Protein AF-A0A2K9NU17-F1 (afdb_monomer_lite)

Organism: Bacteriovorax stolpii (NCBI:txid960)

Sequence (291 aa):
MKTTLLILTLVLGTSLTAEARVEREGGATKVSKGSGTNIGGGNIGSEYLATWCRGQTSLLRNFRDKARLKLDNTGDYNIANKILTDGIIQALQSGNNAKDTFLHKSLTRGLTISNHLGATLGGNTERKAMAANHILNSYYDFMIETVAKNLDLNGKIPFMDADSENMDQRAARFEENFVIYASTQLDWILNTLVKEVRLGDRVQTVPVGDARSVIKVALTLSAATASDLDESLWNYRFSCAISDLQILNETLKTYDQGNKEMFEDEKQALTYTASEIKRISKTLRLQESCQ

pLDDT: mean 83.58, std 21.51, range [28.2, 98.44]

Structure (mmCIF, N/CA/C/O backbone):
data_AF-A0A2K9NU17-F1
#
_entry.id   AF-A0A2K9NU17-F1
#
loop_
_atom_site.group_PDB
_atom_site.id
_atom_site.type_symbol
_atom_site.label_atom_id
_atom_site.label_alt_id
_atom_site.label_comp_id
_atom_site.label_asym_id
_atom_site.label_entity_id
_atom_site.label_seq_id
_atom_site.pdbx_PDB_ins_code
_atom_site.Cartn_x
_atom_site.Cartn_y
_atom_site.Cartn_z
_atom_site.occupancy
_atom_site.B_iso_or_equiv
_atom_site.auth_seq_id
_atom_site.auth_comp_id
_atom_site.auth_asym_id
_atom_site.auth_atom_id
_atom_site.pdbx_PDB_model_num
ATOM 1 N N . MET A 1 1 ? -36.771 42.350 3.023 1.00 38.53 1 MET A N 1
ATOM 2 C CA . MET A 1 1 ? -36.300 42.897 1.733 1.00 38.53 1 MET A CA 1
ATOM 3 C C . MET A 1 1 ? -35.738 41.748 0.918 1.00 38.53 1 MET A C 1
ATOM 5 O O . MET A 1 1 ? -34.820 41.086 1.378 1.00 38.53 1 MET A O 1
ATOM 9 N N . LYS A 1 2 ? -36.391 41.443 -0.206 1.00 33.69 2 LYS A N 1
ATOM 10 C CA . LYS A 1 2 ? -35.988 40.428 -1.183 1.00 33.69 2 LYS A CA 1
ATOM 11 C C . LYS A 1 2 ? -35.031 41.091 -2.170 1.00 33.69 2 LYS A C 1
ATOM 13 O O . LYS A 1 2 ? -35.420 42.095 -2.759 1.00 33.69 2 LYS A O 1
ATOM 18 N N . THR A 1 3 ? -33.860 40.505 -2.391 1.00 43.94 3 THR A N 1
ATOM 19 C CA . THR A 1 3 ? -33.026 40.852 -3.545 1.00 43.94 3 THR A CA 1
ATOM 20 C C . THR A 1 3 ? -32.623 39.566 -4.244 1.00 43.94 3 THR A C 1
ATOM 22 O O . THR A 1 3 ? -31.730 38.840 -3.821 1.00 43.94 3 THR A O 1
ATOM 25 N N . THR A 1 4 ? -33.383 39.276 -5.289 1.00 37.09 4 THR A N 1
ATOM 26 C CA . THR A 1 4 ? -33.082 38.338 -6.361 1.00 37.09 4 THR A CA 1
ATOM 27 C C . THR A 1 4 ? -31.844 38.836 -7.107 1.00 37.09 4 THR A C 1
ATOM 29 O O . THR A 1 4 ? -31.825 39.997 -7.511 1.00 37.09 4 THR A O 1
ATOM 32 N N . LEU A 1 5 ? -30.849 37.980 -7.345 1.00 37.44 5 LEU A N 1
ATOM 33 C CA . LEU A 1 5 ? -29.877 38.212 -8.413 1.00 37.44 5 LEU A CA 1
ATOM 34 C C . LEU A 1 5 ? -29.812 36.970 -9.306 1.00 37.44 5 LEU A C 1
ATOM 36 O O . LEU A 1 5 ? -29.297 35.922 -8.929 1.00 37.44 5 LEU A O 1
ATOM 40 N N . LEU A 1 6 ? -30.415 37.129 -10.479 1.00 31.84 6 LEU A N 1
ATOM 41 C CA . LEU A 1 6 ? -30.282 36.304 -11.669 1.00 31.84 6 LEU A CA 1
ATOM 42 C C . LEU A 1 6 ? -29.029 36.779 -12.412 1.00 31.84 6 LEU A C 1
ATOM 44 O O . LEU A 1 6 ? -28.962 37.962 -12.737 1.00 31.84 6 LEU A O 1
ATOM 48 N N . ILE A 1 7 ? -28.103 35.880 -12.750 1.00 37.88 7 ILE A N 1
ATOM 49 C CA . ILE A 1 7 ? -27.256 36.046 -13.939 1.00 37.88 7 ILE A CA 1
ATOM 50 C C . ILE A 1 7 ? -27.222 34.718 -14.693 1.00 37.88 7 ILE A C 1
ATOM 52 O O . ILE A 1 7 ? -26.966 33.654 -14.135 1.00 37.88 7 ILE A O 1
ATOM 56 N N . LEU A 1 8 ? -27.555 34.842 -15.973 1.00 31.23 8 LEU A N 1
ATOM 57 C CA . LEU A 1 8 ? -27.750 33.823 -16.985 1.00 31.23 8 LEU A CA 1
ATOM 58 C C . LEU A 1 8 ? -26.521 33.802 -17.917 1.00 31.23 8 LEU A C 1
ATOM 60 O O . LEU A 1 8 ? -26.036 34.863 -18.299 1.00 31.23 8 LEU A O 1
ATOM 64 N N . THR A 1 9 ? -26.147 32.596 -18.366 1.00 32.66 9 THR A N 1
ATOM 65 C CA . THR A 1 9 ? -25.490 32.237 -19.651 1.00 32.66 9 THR A CA 1
ATOM 66 C C . THR A 1 9 ? -24.092 32.767 -20.005 1.00 32.66 9 THR A C 1
ATOM 68 O O . THR A 1 9 ? -23.914 33.953 -20.246 1.00 32.66 9 THR A O 1
ATOM 71 N N . LEU A 1 10 ? -23.176 31.839 -20.330 1.00 30.02 10 LEU A N 1
ATOM 72 C CA . LEU A 1 10 ? -22.803 31.613 -21.737 1.00 30.02 10 LEU A CA 1
ATOM 73 C C . LEU A 1 10 ? -22.217 30.205 -21.965 1.00 30.02 10 LEU A C 1
ATOM 75 O O . LEU A 1 10 ? -21.355 29.738 -21.228 1.00 30.02 10 LEU A O 1
ATOM 79 N N . VAL A 1 11 ? -22.720 29.562 -23.017 1.00 34.03 11 VAL A N 1
ATOM 80 C CA . VAL A 1 11 ? -22.273 28.301 -23.616 1.00 34.03 11 VAL A CA 1
ATOM 81 C C . VAL A 1 11 ? -21.186 28.613 -24.640 1.00 34.03 11 VAL A C 1
ATOM 83 O O . VAL A 1 11 ? -21.417 29.462 -25.494 1.00 34.03 11 VAL A O 1
ATOM 86 N N . LEU A 1 12 ? -20.073 27.879 -24.626 1.00 33.91 12 LEU A N 1
ATOM 87 C CA . LEU A 1 12 ? -19.232 27.650 -25.805 1.00 33.91 12 LEU A CA 1
ATOM 88 C C . LEU A 1 12 ? -18.670 26.230 -25.718 1.00 33.91 12 LEU A C 1
ATOM 90 O O . LEU A 1 12 ? -17.903 25.903 -24.817 1.00 33.91 12 LEU A O 1
ATOM 94 N N . GLY A 1 13 ? -19.116 25.385 -26.644 1.00 28.98 13 GLY A N 1
ATOM 95 C CA . GLY A 1 13 ? -18.552 24.069 -26.878 1.00 28.98 13 GLY A CA 1
ATOM 96 C C . GLY A 1 13 ? -17.456 24.119 -27.934 1.00 28.98 13 GLY A C 1
ATOM 97 O O . GLY A 1 13 ? -17.495 24.951 -28.836 1.00 28.98 13 GLY A O 1
ATOM 98 N N . THR A 1 14 ? -16.541 23.162 -27.852 1.00 33.22 14 THR A N 1
ATOM 99 C CA . THR A 1 14 ? -15.811 22.624 -29.000 1.00 33.22 14 THR A CA 1
ATOM 100 C C . THR A 1 14 ? -15.579 21.136 -28.756 1.00 33.22 14 THR A C 1
ATOM 102 O O . THR A 1 14 ? -14.792 20.716 -27.913 1.00 33.22 14 THR A O 1
ATOM 105 N N . SER A 1 15 ? -16.327 20.328 -29.501 1.00 31.58 15 SER A N 1
ATOM 106 C CA . SER A 1 15 ? -16.069 18.911 -29.720 1.00 31.58 15 SER A CA 1
ATOM 107 C C . SER A 1 15 ? -14.799 18.758 -30.557 1.00 31.58 15 SER A C 1
ATOM 109 O O . SER A 1 15 ? -14.753 19.243 -31.688 1.00 31.58 15 SER A O 1
ATOM 111 N N . LEU A 1 16 ? -13.792 18.064 -30.036 1.00 30.36 16 LEU A N 1
ATOM 112 C CA . LEU A 1 16 ? -12.680 17.546 -30.829 1.00 30.36 16 LEU A CA 1
ATOM 113 C C . LEU A 1 16 ? -12.897 16.046 -31.017 1.00 30.36 16 LEU A C 1
ATOM 115 O O . LEU A 1 16 ? -12.576 15.231 -30.157 1.00 30.36 16 LEU A O 1
ATOM 119 N N . THR A 1 17 ? -13.496 15.698 -32.151 1.00 34.31 17 THR A N 1
ATOM 120 C CA . THR A 1 17 ? -13.479 14.349 -32.712 1.00 34.31 17 THR A CA 1
ATOM 121 C C . THR A 1 17 ? -12.080 14.087 -33.263 1.00 34.31 17 THR A C 1
ATOM 123 O O . THR A 1 17 ? -11.698 14.662 -34.280 1.00 34.31 17 THR A O 1
ATOM 126 N N . ALA A 1 18 ? -11.302 13.243 -32.587 1.00 30.80 18 ALA A N 1
ATOM 127 C CA . ALA A 1 18 ? -10.077 12.692 -33.149 1.00 30.80 18 ALA A CA 1
ATOM 128 C C . ALA A 1 18 ? -10.437 11.449 -33.975 1.00 30.80 18 ALA A C 1
ATOM 130 O O . ALA A 1 18 ? -10.740 10.387 -33.432 1.00 30.80 18 ALA A O 1
ATOM 131 N N . GLU A 1 19 ? -10.443 11.599 -35.298 1.00 32.69 19 GLU A N 1
ATOM 132 C CA . GLU A 1 19 ? -10.500 10.485 -36.241 1.00 32.69 19 GLU A CA 1
ATOM 133 C C . GLU A 1 19 ? -9.174 9.712 -36.177 1.00 32.69 19 GLU A C 1
ATOM 135 O O . GLU A 1 19 ? -8.134 10.179 -36.641 1.00 32.69 19 GLU A O 1
ATOM 140 N N . ALA A 1 20 ? -9.198 8.518 -35.585 1.00 31.44 20 ALA A N 1
ATOM 141 C CA . ALA A 1 20 ? -8.082 7.583 -35.646 1.00 31.44 20 ALA A CA 1
ATOM 142 C C . ALA A 1 20 ? -8.139 6.815 -36.976 1.00 31.44 20 ALA A C 1
ATOM 144 O O . ALA A 1 20 ? -8.894 5.855 -37.139 1.00 31.44 20 ALA A O 1
ATOM 145 N N . ARG A 1 21 ? -7.327 7.251 -37.941 1.00 28.20 21 ARG A N 1
ATOM 146 C CA . ARG A 1 21 ? -7.041 6.518 -39.177 1.00 28.20 21 ARG A CA 1
ATO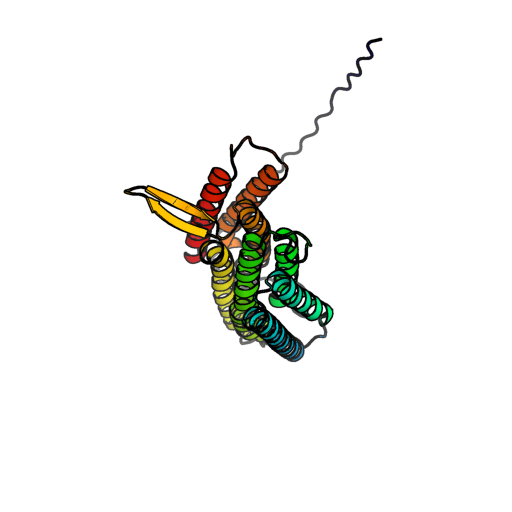M 147 C C . ARG A 1 21 ? -6.069 5.379 -38.854 1.00 28.20 21 ARG A C 1
ATOM 149 O O . ARG A 1 21 ? -4.913 5.624 -38.526 1.00 28.20 21 ARG A O 1
ATOM 156 N N . VAL A 1 22 ? -6.547 4.137 -38.926 1.00 31.28 22 VAL A N 1
ATOM 157 C CA . VAL A 1 22 ? -5.720 2.927 -38.797 1.00 31.28 22 VAL A CA 1
ATOM 158 C C . VAL A 1 22 ? -5.168 2.571 -40.175 1.00 31.28 22 VAL A C 1
ATOM 160 O O . VAL A 1 22 ? -5.868 1.978 -40.993 1.00 31.28 22 VAL A O 1
ATOM 163 N N . GLU A 1 23 ? -3.908 2.914 -40.428 1.00 29.33 23 GLU A N 1
ATOM 164 C CA . GLU A 1 23 ? -3.111 2.267 -41.472 1.00 29.33 23 GLU A CA 1
ATOM 165 C C . GLU A 1 23 ? -2.333 1.110 -40.833 1.00 29.33 23 GLU A C 1
ATOM 167 O O . GLU A 1 23 ? -1.488 1.289 -39.958 1.00 29.33 23 GLU A O 1
ATOM 172 N N . ARG A 1 24 ? -2.702 -0.112 -41.233 1.00 36.53 24 ARG A N 1
ATOM 173 C CA . ARG A 1 24 ? -1.958 -1.340 -40.952 1.00 36.53 24 ARG A CA 1
ATOM 174 C C . ARG A 1 24 ? -0.795 -1.423 -41.933 1.00 36.53 24 ARG A C 1
ATOM 176 O O . ARG A 1 24 ? -1.020 -1.744 -43.095 1.00 36.53 24 ARG A O 1
ATOM 183 N N . GLU A 1 25 ? 0.424 -1.274 -41.436 1.00 31.45 25 GLU A N 1
ATOM 184 C CA . GLU A 1 25 ? 1.604 -1.842 -42.084 1.00 31.45 25 GLU A CA 1
ATOM 185 C C . GLU A 1 25 ? 2.392 -2.671 -41.071 1.00 31.45 25 GLU A C 1
ATOM 187 O O . GLU A 1 25 ? 2.732 -2.224 -39.976 1.00 31.45 25 GLU A O 1
ATOM 192 N N . GLY A 1 26 ? 2.611 -3.937 -41.431 1.00 41.12 26 GLY A N 1
ATOM 193 C CA . GLY A 1 26 ? 3.433 -4.866 -40.677 1.00 41.12 26 GLY A CA 1
ATOM 194 C C . GLY A 1 26 ? 4.891 -4.431 -40.729 1.00 41.12 26 GLY A C 1
ATOM 195 O O . GLY A 1 26 ? 5.492 -4.350 -41.795 1.00 41.12 26 GLY A O 1
ATOM 196 N N . GLY A 1 27 ? 5.466 -4.191 -39.562 1.00 28.55 27 GLY A N 1
ATOM 197 C CA . GLY A 1 27 ? 6.878 -3.901 -39.396 1.00 28.55 27 GLY A CA 1
ATOM 198 C C . GLY A 1 27 ? 7.206 -4.004 -37.920 1.00 28.55 27 GLY A C 1
ATOM 199 O O . GLY A 1 27 ? 6.465 -3.481 -37.092 1.00 28.55 27 GLY A O 1
ATOM 200 N N . ALA A 1 28 ? 8.275 -4.729 -37.590 1.00 35.47 28 ALA A N 1
ATOM 201 C CA . ALA A 1 28 ? 8.785 -4.843 -36.232 1.00 35.47 28 ALA A CA 1
ATOM 202 C C . ALA A 1 28 ? 8.802 -3.461 -35.568 1.00 35.47 28 ALA A C 1
ATOM 204 O O . ALA A 1 28 ? 9.446 -2.535 -36.070 1.00 35.47 28 ALA A O 1
ATOM 205 N N . THR A 1 29 ? 8.061 -3.325 -34.470 1.00 32.75 29 THR A N 1
ATOM 206 C CA . THR A 1 29 ? 7.943 -2.097 -33.694 1.00 32.75 29 THR A CA 1
ATOM 207 C C . THR A 1 29 ? 9.310 -1.782 -33.096 1.00 32.75 29 THR A C 1
ATOM 209 O O . THR A 1 29 ? 9.640 -2.182 -31.984 1.00 32.75 29 THR A O 1
ATOM 212 N N . LYS A 1 30 ? 10.146 -1.064 -33.849 1.00 31.89 30 LYS A N 1
ATOM 213 C CA . LYS A 1 30 ? 11.217 -0.273 -33.254 1.00 31.89 30 LYS A CA 1
ATOM 214 C C . LYS A 1 30 ? 10.523 0.700 -32.319 1.00 31.89 30 LYS A C 1
ATOM 216 O O . LYS A 1 30 ? 9.711 1.500 -32.779 1.00 31.89 30 LYS A O 1
ATOM 221 N N . VAL A 1 31 ? 10.831 0.602 -31.029 1.00 40.62 31 VAL A N 1
ATOM 222 C CA . VAL A 1 31 ? 10.430 1.570 -30.008 1.00 40.62 31 VAL A CA 1
ATOM 223 C C . VAL A 1 31 ? 10.941 2.937 -30.466 1.00 40.62 31 VAL A C 1
ATOM 225 O O . VAL A 1 31 ? 12.102 3.299 -30.275 1.00 40.62 31 VAL A O 1
ATOM 228 N N . SER A 1 32 ? 10.101 3.675 -31.190 1.00 32.66 32 SER A N 1
ATOM 229 C CA . SER A 1 32 ? 10.396 5.041 -31.584 1.00 32.66 32 SER A CA 1
ATOM 230 C C . SER A 1 32 ? 10.375 5.874 -30.315 1.00 32.66 32 SER A C 1
ATOM 232 O O . SER A 1 32 ? 9.423 5.776 -29.542 1.00 32.66 32 SER A O 1
ATOM 234 N N . LYS A 1 33 ? 11.411 6.692 -30.119 1.00 40.44 33 LYS A N 1
ATOM 235 C CA . LYS A 1 33 ? 11.517 7.708 -29.065 1.00 40.44 33 LYS A CA 1
ATOM 236 C C . LYS A 1 33 ? 10.380 8.737 -29.185 1.00 40.44 33 LYS A C 1
ATOM 238 O O . LYS A 1 33 ? 10.596 9.864 -29.617 1.00 40.44 33 LYS A O 1
ATOM 243 N N . GLY A 1 34 ? 9.162 8.353 -28.827 1.00 30.02 34 GLY A N 1
ATOM 244 C CA . GLY A 1 34 ? 8.054 9.258 -28.575 1.00 30.02 34 GLY A CA 1
ATOM 245 C C . GLY A 1 34 ? 8.136 9.683 -27.121 1.00 30.02 34 GLY A C 1
ATOM 246 O O . GLY A 1 34 ? 7.754 8.905 -26.262 1.00 30.02 34 GLY A O 1
ATOM 247 N N . SER A 1 35 ? 8.709 10.864 -26.861 1.00 37.34 35 SER A N 1
ATOM 248 C CA . SER A 1 35 ? 8.632 11.610 -25.589 1.00 37.34 35 SER A CA 1
ATOM 249 C C . SER A 1 35 ? 8.661 10.748 -24.308 1.00 37.34 35 SER A C 1
ATOM 251 O O . SER A 1 35 ? 7.893 10.950 -23.374 1.00 37.34 35 SER A O 1
ATOM 253 N N . GLY A 1 36 ? 9.544 9.749 -24.274 1.00 33.31 36 GLY A N 1
ATOM 254 C CA . GLY A 1 36 ? 9.726 8.874 -23.126 1.00 33.31 36 GLY A CA 1
ATOM 255 C C . GLY A 1 36 ? 10.599 9.582 -22.106 1.00 33.31 36 GLY A C 1
ATOM 256 O O . GLY A 1 36 ? 11.719 9.960 -22.434 1.00 33.31 36 GLY A O 1
ATOM 257 N N . THR A 1 37 ? 10.043 9.800 -20.915 1.00 39.25 37 THR A N 1
ATOM 258 C CA . THR A 1 37 ? 10.718 9.879 -19.612 1.00 39.25 37 THR A CA 1
ATOM 259 C C . THR A 1 37 ? 12.215 10.234 -19.631 1.00 39.25 37 THR A C 1
ATOM 261 O O . THR A 1 37 ? 13.036 9.463 -20.126 1.00 39.25 37 THR A O 1
ATOM 264 N N . ASN A 1 38 ? 12.588 11.338 -18.974 1.00 34.88 38 ASN A N 1
ATOM 265 C CA . ASN A 1 38 ? 13.962 11.685 -18.565 1.00 34.88 38 ASN A CA 1
ATOM 266 C C . ASN A 1 38 ? 14.595 10.613 -17.631 1.00 34.88 38 ASN A C 1
ATOM 268 O O . ASN A 1 38 ? 14.948 10.903 -16.495 1.00 34.88 38 ASN A O 1
ATOM 272 N N . ILE A 1 39 ? 14.721 9.359 -18.073 1.00 48.12 39 ILE A N 1
ATOM 273 C CA . ILE A 1 39 ? 15.256 8.220 -17.302 1.00 48.12 39 ILE A CA 1
ATOM 274 C C . ILE A 1 39 ? 16.701 7.883 -17.716 1.00 48.12 39 ILE A C 1
ATOM 276 O O . ILE A 1 39 ? 17.368 7.089 -17.066 1.00 48.12 39 ILE A O 1
ATOM 280 N N . GLY A 1 40 ? 17.251 8.559 -18.728 1.00 38.84 40 GLY A N 1
ATOM 281 C CA . GLY A 1 40 ? 18.666 8.467 -19.098 1.00 38.84 40 GLY A CA 1
ATOM 282 C C . GLY A 1 40 ? 19.368 9.813 -18.968 1.00 38.84 40 GLY A C 1
ATOM 283 O O . GLY A 1 40 ? 19.605 10.468 -19.977 1.00 38.84 40 GLY A O 1
ATOM 284 N N . GLY A 1 41 ? 19.668 10.262 -17.746 1.00 35.50 41 GLY A N 1
ATOM 285 C CA . GLY A 1 41 ? 20.421 11.511 -17.564 1.00 35.50 41 GLY A CA 1
ATOM 286 C C . GLY A 1 41 ? 20.209 12.220 -16.231 1.00 35.50 41 GLY A C 1
ATOM 287 O O . GLY A 1 41 ? 19.959 13.420 -16.211 1.00 35.50 41 GLY A O 1
ATOM 288 N N . GLY A 1 42 ? 20.301 11.495 -15.117 1.00 41.72 42 GLY A N 1
ATOM 289 C CA . GLY A 1 42 ? 20.386 12.068 -13.774 1.00 41.72 42 GLY A CA 1
ATOM 290 C C . GLY A 1 42 ? 21.628 11.518 -13.087 1.00 41.72 42 GLY A C 1
ATOM 291 O O . GLY A 1 42 ? 21.852 10.315 -13.093 1.00 41.72 42 GLY A O 1
ATOM 292 N N . ASN A 1 43 ? 22.460 12.398 -12.540 1.00 45.56 43 ASN A N 1
ATOM 293 C CA . ASN A 1 43 ? 23.832 12.151 -12.083 1.00 45.56 43 ASN A CA 1
ATOM 294 C C . ASN A 1 43 ? 23.907 11.364 -10.749 1.00 45.56 43 ASN A C 1
ATOM 296 O O . ASN A 1 43 ? 24.564 11.787 -9.799 1.00 45.56 43 ASN A O 1
ATOM 300 N N . ILE A 1 44 ? 23.159 10.264 -10.636 1.00 60.72 44 ILE A N 1
ATOM 301 C CA . ILE A 1 44 ? 23.070 9.407 -9.451 1.00 60.72 44 ILE A CA 1
ATOM 302 C C . ILE A 1 44 ? 23.135 7.957 -9.941 1.00 60.72 44 ILE A C 1
ATOM 304 O O . ILE A 1 44 ? 22.173 7.445 -10.507 1.00 60.72 44 ILE A O 1
ATOM 308 N N . GLY A 1 45 ? 24.286 7.307 -9.762 1.00 76.38 45 GLY A N 1
ATOM 309 C CA . GLY A 1 45 ? 24.499 5.942 -10.249 1.00 76.38 45 GLY A CA 1
ATOM 310 C C . GLY A 1 45 ? 23.536 4.925 -9.625 1.00 76.38 45 GLY A C 1
ATOM 311 O O . GLY A 1 45 ? 23.136 5.056 -8.464 1.00 76.38 45 GLY A O 1
ATOM 312 N N . SER A 1 46 ? 23.210 3.880 -10.388 1.00 86.19 46 SER A N 1
ATOM 313 C CA . SER A 1 46 ? 22.467 2.681 -9.962 1.00 86.19 46 SER A CA 1
ATOM 314 C C . SER A 1 46 ? 22.961 2.135 -8.608 1.00 86.19 46 SER A C 1
ATOM 316 O O . SER A 1 46 ? 22.165 1.799 -7.728 1.00 86.19 46 SER A O 1
ATOM 318 N N . GLU A 1 47 ? 24.278 2.145 -8.389 1.00 86.94 47 GLU A N 1
ATOM 319 C CA . GLU A 1 47 ? 24.934 1.737 -7.143 1.00 86.94 47 GLU A CA 1
ATOM 320 C C . GLU A 1 47 ? 24.552 2.604 -5.929 1.00 86.94 47 GLU A C 1
ATOM 322 O O . GLU A 1 47 ? 24.313 2.078 -4.834 1.00 86.94 47 GLU A O 1
ATOM 327 N N . TYR A 1 48 ? 24.433 3.925 -6.109 1.00 89.75 48 TYR A N 1
ATOM 328 C CA . TYR A 1 48 ? 23.977 4.824 -5.046 1.00 89.75 48 TYR A CA 1
ATOM 329 C C . TYR A 1 48 ? 22.536 4.497 -4.654 1.00 89.75 48 TYR A C 1
ATOM 331 O O . TYR A 1 48 ? 22.240 4.359 -3.466 1.00 89.75 48 TYR A O 1
ATOM 339 N N . LEU A 1 49 ? 21.647 4.313 -5.638 1.00 90.88 49 LEU A N 1
ATOM 340 C CA . LEU A 1 49 ? 20.247 3.960 -5.382 1.00 90.88 49 LEU A CA 1
ATOM 341 C C . LEU A 1 49 ? 20.130 2.603 -4.682 1.00 90.88 49 LEU A C 1
ATOM 343 O O . LEU A 1 49 ? 19.343 2.464 -3.743 1.00 90.88 49 LEU A O 1
ATOM 347 N N . ALA A 1 50 ? 20.948 1.623 -5.073 1.00 92.62 50 ALA A N 1
ATOM 348 C CA . ALA A 1 50 ? 20.987 0.319 -4.417 1.00 92.62 50 ALA A CA 1
ATOM 349 C C . ALA A 1 50 ? 21.446 0.431 -2.959 1.00 92.62 50 ALA A C 1
ATOM 351 O O . ALA A 1 50 ? 20.841 -0.161 -2.061 1.00 92.62 50 ALA A O 1
ATOM 352 N N . THR A 1 51 ? 22.496 1.211 -2.707 1.00 92.94 51 THR A N 1
ATOM 353 C CA . THR A 1 51 ? 23.011 1.469 -1.356 1.00 92.94 51 THR A CA 1
ATOM 354 C C . THR A 1 51 ? 21.970 2.181 -0.499 1.00 92.94 51 THR A C 1
ATOM 356 O O . THR A 1 51 ? 21.705 1.753 0.626 1.00 92.94 51 THR A O 1
ATOM 359 N N . TRP A 1 52 ? 21.312 3.201 -1.050 1.00 93.44 52 TRP A N 1
ATOM 360 C CA . TRP A 1 52 ? 20.235 3.915 -0.375 1.00 93.44 52 TRP A CA 1
ATOM 361 C C . TRP A 1 52 ? 19.064 2.984 -0.032 1.00 93.44 52 TRP A C 1
ATOM 363 O O . TRP A 1 52 ? 18.659 2.934 1.129 1.00 93.44 52 TRP A O 1
ATO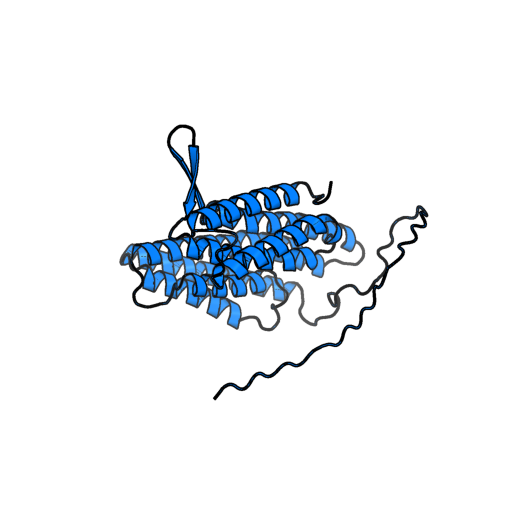M 373 N N . CYS A 1 53 ? 18.580 2.177 -0.986 1.00 94.50 53 CYS A N 1
ATOM 374 C CA . CYS A 1 53 ? 17.480 1.231 -0.760 1.00 94.50 53 CYS A CA 1
ATOM 375 C C . CYS A 1 53 ? 17.809 0.223 0.350 1.00 94.50 53 CYS A C 1
ATOM 377 O O . CYS A 1 53 ? 16.980 -0.040 1.227 1.00 94.50 53 CYS A O 1
ATOM 379 N N . ARG A 1 54 ? 19.033 -0.325 0.358 1.00 95.88 54 ARG A N 1
ATOM 380 C CA . ARG A 1 54 ? 19.495 -1.238 1.419 1.00 95.88 54 ARG A CA 1
ATOM 381 C C . ARG A 1 54 ? 19.569 -0.537 2.776 1.00 95.88 54 ARG A C 1
ATOM 383 O O . ARG A 1 54 ? 19.117 -1.107 3.770 1.00 95.88 54 ARG A O 1
ATOM 390 N N . GLY A 1 55 ? 20.075 0.696 2.809 1.00 95.38 55 GLY A N 1
ATOM 391 C CA . GLY A 1 55 ? 20.120 1.531 4.010 1.00 95.38 55 GLY A CA 1
ATOM 392 C C . GLY A 1 55 ? 18.731 1.766 4.603 1.00 95.38 55 GLY A C 1
ATOM 393 O O . GLY A 1 55 ? 18.513 1.471 5.779 1.00 95.38 55 GLY A O 1
ATOM 394 N N . GLN A 1 56 ? 17.765 2.181 3.777 1.00 96.06 56 GLN A N 1
ATOM 395 C CA . GLN A 1 56 ? 16.379 2.387 4.216 1.00 96.06 56 GLN A CA 1
ATOM 396 C C . GLN A 1 56 ? 15.732 1.098 4.697 1.00 96.06 56 GLN A C 1
ATOM 398 O O . GLN A 1 56 ? 15.076 1.080 5.733 1.00 96.06 56 GLN A O 1
ATOM 403 N N . THR A 1 57 ? 15.967 -0.007 3.994 1.00 96.56 57 THR A N 1
ATOM 404 C CA . THR A 1 57 ? 15.463 -1.320 4.407 1.00 96.56 57 THR A CA 1
ATOM 405 C C . THR A 1 57 ? 15.997 -1.708 5.789 1.00 96.56 57 THR A C 1
ATOM 407 O O . THR A 1 57 ? 15.241 -2.180 6.639 1.00 96.56 57 THR A O 1
ATOM 410 N N . SER A 1 58 ? 17.289 -1.484 6.047 1.00 97.38 58 SER A N 1
ATOM 411 C CA . SER A 1 58 ? 17.899 -1.737 7.357 1.00 97.38 58 SER A CA 1
ATOM 412 C C . SER A 1 58 ? 17.325 -0.826 8.446 1.00 97.38 58 SER A C 1
ATOM 414 O O . SER A 1 58 ? 17.065 -1.286 9.560 1.00 97.38 58 SER A O 1
ATOM 416 N N . LEU A 1 59 ? 17.099 0.451 8.130 1.00 97.19 59 LEU A N 1
ATOM 417 C CA . LEU A 1 59 ? 16.496 1.417 9.045 1.00 97.19 59 LEU A CA 1
ATOM 418 C C . LEU A 1 59 ? 15.066 1.009 9.415 1.00 97.19 59 LEU A C 1
ATOM 420 O O . LEU A 1 59 ? 14.734 0.923 10.597 1.00 97.19 59 LEU A O 1
ATOM 424 N N . LEU A 1 60 ? 14.243 0.677 8.418 1.00 97.81 60 LEU A N 1
ATOM 425 C CA . LEU A 1 60 ? 12.875 0.209 8.622 1.00 97.81 60 LEU A CA 1
ATOM 426 C C . LEU A 1 60 ? 12.844 -1.064 9.481 1.00 97.81 60 LEU A C 1
ATOM 428 O O . LEU A 1 60 ? 12.073 -1.133 10.436 1.00 97.81 60 LEU A O 1
ATOM 432 N N . ARG A 1 61 ? 13.719 -2.046 9.226 1.00 98.31 61 ARG A N 1
ATOM 433 C CA . ARG A 1 61 ? 13.818 -3.250 10.076 1.00 98.31 61 ARG A CA 1
ATOM 434 C C . ARG A 1 61 ? 14.124 -2.897 11.533 1.00 98.31 61 ARG A C 1
ATOM 436 O O . ARG A 1 61 ? 13.416 -3.359 12.419 1.00 98.31 61 ARG A O 1
ATOM 443 N N . ASN A 1 62 ? 15.089 -2.009 11.776 1.00 98.25 62 ASN A N 1
ATOM 444 C CA . ASN A 1 62 ? 15.438 -1.556 13.125 1.00 98.25 62 ASN A CA 1
ATOM 445 C C . ASN A 1 62 ? 14.241 -0.913 13.850 1.00 98.25 62 ASN A C 1
ATOM 447 O O . ASN A 1 62 ? 13.945 -1.264 14.991 1.00 98.25 62 ASN A O 1
ATOM 451 N N . PHE A 1 63 ? 13.511 -0.011 13.188 1.00 98.44 63 PHE A N 1
ATOM 452 C CA . PHE A 1 63 ? 12.324 0.614 13.783 1.00 98.44 63 PHE A CA 1
ATOM 453 C C . PHE A 1 63 ? 11.191 -0.379 14.039 1.00 98.44 63 PHE A C 1
ATOM 455 O O . PHE A 1 63 ? 10.552 -0.314 15.089 1.00 98.44 63 PHE A O 1
ATOM 462 N N . ARG A 1 64 ? 10.981 -1.336 13.131 1.00 98.06 64 ARG A N 1
ATOM 463 C CA . ARG A 1 64 ? 10.019 -2.426 13.324 1.00 98.06 64 ARG A CA 1
ATOM 464 C C . ARG A 1 64 ? 10.373 -3.271 14.548 1.00 98.06 64 ARG A C 1
ATOM 466 O O . ARG A 1 64 ? 9.507 -3.544 15.375 1.00 98.06 64 ARG A O 1
ATOM 473 N N . ASP A 1 65 ? 11.642 -3.633 14.702 1.00 98.12 65 ASP A N 1
ATOM 474 C CA . ASP A 1 65 ? 12.112 -4.449 15.824 1.00 98.12 65 ASP A CA 1
ATOM 475 C C . ASP A 1 65 ? 12.021 -3.681 17.155 1.00 98.12 65 ASP A C 1
ATOM 477 O O . ASP A 1 65 ? 11.575 -4.234 18.160 1.00 98.12 65 ASP A O 1
ATOM 481 N N . LYS A 1 66 ? 12.326 -2.376 17.160 1.00 98.25 66 LYS A N 1
ATOM 482 C CA . LYS A 1 66 ? 12.098 -1.493 18.320 1.00 98.25 66 LYS A CA 1
ATOM 483 C C . LYS A 1 66 ? 10.623 -1.400 18.705 1.00 98.25 66 LYS A C 1
ATOM 485 O O . LYS A 1 66 ? 10.303 -1.425 19.893 1.00 98.25 66 LYS A O 1
ATOM 490 N N . ALA A 1 67 ? 9.728 -1.282 17.725 1.00 98.12 67 ALA A N 1
ATOM 491 C CA . ALA A 1 67 ? 8.291 -1.231 17.974 1.00 98.12 67 ALA A CA 1
ATOM 492 C C . ALA A 1 67 ? 7.782 -2.553 18.569 1.00 98.12 67 ALA A C 1
ATOM 494 O O . ALA A 1 67 ? 7.031 -2.527 19.541 1.00 98.12 67 ALA A O 1
ATOM 495 N N . ARG A 1 68 ? 8.248 -3.699 18.053 1.00 97.56 68 ARG A N 1
ATOM 496 C CA . ARG A 1 68 ? 7.945 -5.030 18.610 1.00 97.56 68 ARG A CA 1
ATOM 497 C C . ARG A 1 68 ? 8.440 -5.172 20.046 1.00 97.56 68 ARG A C 1
ATOM 499 O O . ARG A 1 68 ? 7.640 -5.455 20.928 1.00 97.56 68 ARG A O 1
ATOM 506 N N . LEU A 1 69 ? 9.703 -4.834 20.307 1.00 97.62 69 LEU A N 1
ATOM 507 C CA . LEU A 1 69 ? 10.270 -4.859 21.658 1.00 97.62 69 LEU A CA 1
ATOM 508 C C . LEU A 1 69 ? 9.483 -3.969 22.634 1.00 97.62 69 LEU A C 1
ATOM 510 O O . LEU A 1 69 ? 9.336 -4.295 23.812 1.00 97.62 69 LEU A O 1
ATOM 514 N N . LYS A 1 70 ? 8.963 -2.829 22.164 1.00 97.06 70 LYS A N 1
ATOM 515 C CA . LYS A 1 70 ? 8.119 -1.957 22.986 1.00 97.06 70 LYS A CA 1
ATOM 516 C C . LYS A 1 70 ? 6.799 -2.636 23.369 1.00 97.06 70 LYS A C 1
ATOM 518 O O . LYS A 1 70 ? 6.387 -2.515 24.527 1.00 97.06 70 LYS A O 1
ATOM 523 N N . LEU A 1 71 ? 6.163 -3.343 22.437 1.00 96.62 71 LEU A N 1
ATOM 524 C CA . LEU A 1 71 ? 4.947 -4.113 22.703 1.00 96.62 71 LEU A CA 1
ATOM 525 C C . LEU A 1 71 ? 5.213 -5.270 23.661 1.00 96.62 71 LEU A C 1
ATOM 527 O O . LEU A 1 71 ? 4.498 -5.389 24.649 1.00 96.62 71 LEU A O 1
ATOM 531 N N . ASP A 1 72 ? 6.273 -6.041 23.432 1.00 96.50 72 ASP A N 1
ATOM 532 C CA . ASP A 1 72 ? 6.611 -7.198 24.267 1.00 96.50 72 ASP A CA 1
ATOM 533 C C . ASP A 1 72 ? 6.858 -6.796 25.729 1.00 96.50 72 ASP A C 1
ATOM 535 O O . ASP A 1 72 ? 6.466 -7.503 26.654 1.00 96.50 72 ASP A O 1
ATOM 539 N N . ASN A 1 73 ? 7.461 -5.622 25.950 1.00 96.50 73 ASN A N 1
ATOM 540 C CA . ASN A 1 73 ? 7.793 -5.146 27.293 1.00 96.50 73 ASN A CA 1
ATOM 541 C C . ASN A 1 73 ? 6.656 -4.402 28.003 1.00 96.50 73 ASN A C 1
ATOM 543 O O . ASN A 1 73 ? 6.632 -4.366 29.231 1.00 96.50 73 ASN A O 1
ATOM 547 N N . THR A 1 74 ? 5.778 -3.712 27.266 1.00 95.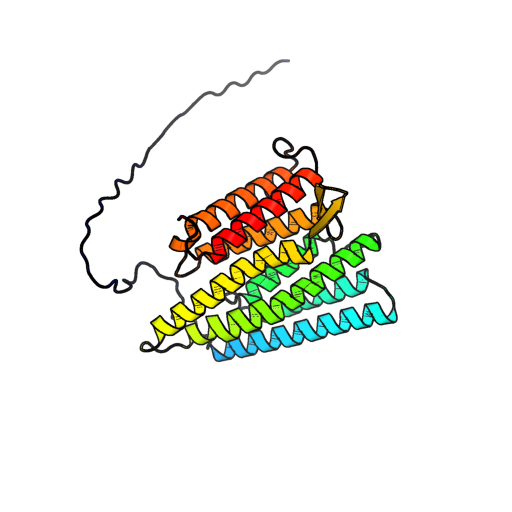50 74 THR A N 1
ATOM 548 C CA . THR A 1 74 ? 4.821 -2.768 27.883 1.00 95.50 74 THR A CA 1
ATOM 549 C C . THR A 1 74 ? 3.390 -2.864 27.375 1.00 95.50 74 THR A C 1
ATOM 551 O O . THR A 1 74 ? 2.512 -2.250 27.972 1.00 95.50 74 THR A O 1
ATOM 554 N N . GLY A 1 75 ? 3.137 -3.570 26.272 1.00 94.50 75 GLY A N 1
ATOM 555 C CA . GLY A 1 75 ? 1.830 -3.596 25.609 1.00 94.50 75 GLY A CA 1
ATOM 556 C C . GLY A 1 75 ? 1.376 -2.243 25.041 1.00 94.50 75 GLY A C 1
ATOM 557 O O . GLY A 1 75 ? 0.240 -2.113 24.595 1.00 94.50 75 GLY A O 1
ATOM 558 N N . ASP A 1 76 ? 2.236 -1.218 25.047 1.00 95.50 76 ASP A N 1
ATOM 559 C CA . ASP A 1 76 ? 1.857 0.141 24.657 1.00 95.50 76 ASP A CA 1
ATOM 560 C C . ASP A 1 76 ? 1.887 0.322 23.133 1.00 95.50 76 ASP A C 1
ATOM 562 O O . ASP A 1 76 ? 2.904 0.693 22.530 1.00 95.50 76 ASP A O 1
ATOM 566 N N . TYR A 1 77 ? 0.732 0.077 22.514 1.00 95.88 77 TYR A N 1
ATOM 567 C CA . TYR A 1 77 ? 0.527 0.248 21.079 1.00 95.88 77 TYR A CA 1
ATOM 568 C C . TYR A 1 77 ? 0.705 1.687 20.595 1.00 95.88 77 TYR A C 1
ATOM 570 O O . TYR A 1 77 ? 1.137 1.881 19.461 1.00 95.88 77 TYR A O 1
ATOM 578 N N . ASN A 1 78 ? 0.424 2.703 21.415 1.00 94.75 78 ASN A N 1
ATOM 579 C CA . ASN A 1 78 ? 0.560 4.095 20.980 1.00 94.75 78 ASN A CA 1
ATOM 580 C C . ASN A 1 78 ? 2.035 4.467 20.812 1.00 94.75 78 ASN A C 1
ATOM 582 O O . ASN A 1 78 ? 2.419 5.052 19.796 1.00 94.75 78 ASN A O 1
ATOM 586 N N . ILE A 1 79 ? 2.886 4.078 21.767 1.00 96.00 79 ILE A N 1
ATOM 587 C CA . ILE A 1 79 ? 4.330 4.300 21.631 1.00 96.00 79 ILE A CA 1
ATOM 588 C C . ILE A 1 79 ? 4.902 3.437 20.503 1.00 96.00 79 ILE A C 1
ATOM 590 O O . ILE A 1 79 ? 5.710 3.933 19.720 1.00 96.00 79 ILE A O 1
ATOM 594 N N . ALA A 1 80 ? 4.473 2.179 20.369 1.00 97.44 80 ALA A N 1
ATOM 595 C CA . ALA A 1 80 ? 4.920 1.324 19.269 1.00 97.44 80 ALA A CA 1
ATOM 596 C C . ALA A 1 80 ? 4.559 1.913 17.891 1.00 97.44 80 ALA A C 1
ATOM 598 O O . ALA A 1 80 ? 5.398 1.932 16.993 1.00 97.44 80 ALA A O 1
ATOM 599 N N . ASN A 1 81 ? 3.352 2.465 17.739 1.00 97.69 81 ASN A N 1
ATOM 600 C CA . ASN A 1 81 ? 2.933 3.164 16.523 1.00 97.69 81 ASN A CA 1
ATOM 601 C C . ASN A 1 81 ? 3.789 4.391 16.244 1.00 97.69 81 ASN A C 1
ATOM 603 O O . ASN A 1 81 ? 4.240 4.563 15.117 1.00 97.69 81 ASN A O 1
ATOM 607 N N . LYS A 1 82 ? 4.078 5.197 17.270 1.00 97.44 82 LYS A N 1
ATOM 608 C CA . LYS A 1 82 ? 4.976 6.346 17.134 1.00 97.44 82 LYS A CA 1
ATOM 609 C C . LYS A 1 82 ? 6.362 5.930 16.641 1.00 97.44 82 LYS A C 1
ATOM 611 O O . LYS A 1 82 ? 6.879 6.557 15.727 1.00 97.44 82 LYS A O 1
ATOM 616 N N . ILE A 1 83 ? 6.928 4.848 17.181 1.00 98.38 83 ILE A N 1
ATOM 617 C CA . ILE A 1 83 ? 8.220 4.307 16.729 1.00 98.38 83 ILE A CA 1
ATOM 618 C C . ILE A 1 83 ? 8.162 3.932 15.238 1.00 98.38 83 ILE A C 1
ATOM 620 O O . ILE A 1 83 ? 9.077 4.274 14.491 1.00 98.38 83 ILE A O 1
ATOM 624 N N . LEU A 1 84 ? 7.094 3.269 14.782 1.00 98.38 84 LEU A N 1
ATOM 625 C CA . LEU A 1 84 ? 6.914 2.948 13.360 1.00 98.38 84 LEU A CA 1
ATOM 626 C C . LEU A 1 84 ? 6.769 4.221 12.507 1.00 98.38 84 LEU A C 1
ATOM 628 O O . LEU A 1 84 ? 7.426 4.363 11.483 1.00 98.38 84 LEU A O 1
ATOM 632 N N . THR A 1 85 ? 5.966 5.196 12.921 1.00 98.25 85 THR A N 1
ATOM 633 C CA . THR A 1 85 ? 5.828 6.453 12.170 1.00 98.25 85 THR A CA 1
ATOM 634 C C . THR A 1 85 ? 7.158 7.213 12.083 1.00 98.25 85 THR A C 1
ATOM 636 O O . THR A 1 85 ? 7.534 7.669 11.001 1.00 98.25 85 THR A O 1
ATOM 639 N N . ASP A 1 86 ? 7.909 7.293 13.184 1.00 97.75 86 ASP A N 1
ATOM 640 C CA . ASP A 1 86 ? 9.226 7.935 13.236 1.00 97.75 86 ASP A CA 1
ATOM 641 C C . ASP A 1 86 ? 10.226 7.242 12.298 1.00 97.75 86 ASP A C 1
ATOM 643 O O . ASP A 1 86 ? 11.026 7.911 11.644 1.00 97.75 86 ASP A O 1
ATOM 647 N N . GLY A 1 87 ? 10.154 5.913 12.174 1.00 97.81 87 GLY A N 1
ATOM 648 C CA . GLY A 1 87 ? 10.984 5.159 11.238 1.00 97.81 87 GLY A CA 1
ATOM 649 C C . GLY A 1 87 ? 10.709 5.499 9.772 1.00 97.81 87 GLY A C 1
ATOM 650 O O . GLY A 1 87 ? 11.658 5.654 9.002 1.00 97.81 87 GLY A O 1
ATOM 651 N N . ILE A 1 88 ? 9.440 5.680 9.389 1.00 97.62 88 ILE A N 1
ATOM 652 C CA . ILE A 1 88 ? 9.065 6.138 8.038 1.00 97.62 88 ILE A CA 1
ATOM 653 C C . ILE A 1 88 ? 9.599 7.554 7.786 1.00 97.62 88 ILE A C 1
ATOM 655 O O . ILE A 1 88 ? 10.183 7.816 6.733 1.00 97.62 88 ILE A O 1
ATOM 659 N N . ILE A 1 89 ? 9.436 8.462 8.754 1.00 96.81 89 ILE A N 1
ATOM 660 C CA . ILE A 1 89 ? 9.899 9.854 8.644 1.00 96.81 89 ILE A CA 1
ATOM 661 C C . ILE A 1 89 ? 11.420 9.910 8.478 1.00 96.81 89 ILE A C 1
ATOM 663 O O . ILE A 1 89 ? 11.915 10.589 7.577 1.00 96.81 89 ILE A O 1
ATOM 667 N N . GLN A 1 90 ? 12.168 9.177 9.306 1.00 95.75 90 GLN A N 1
ATOM 668 C CA . GLN A 1 90 ? 13.629 9.139 9.211 1.00 95.75 90 GLN A CA 1
ATOM 669 C C . GLN A 1 90 ? 14.096 8.536 7.886 1.00 95.75 90 GLN A C 1
ATOM 671 O O . GLN A 1 90 ? 15.051 9.037 7.290 1.00 95.75 90 GLN A O 1
ATOM 676 N N . ALA A 1 91 ? 13.398 7.514 7.385 1.00 94.81 91 ALA A N 1
ATOM 677 C CA . ALA A 1 91 ? 13.724 6.937 6.090 1.00 94.81 91 ALA A CA 1
ATOM 678 C C . ALA A 1 91 ? 13.535 7.945 4.940 1.00 94.81 91 ALA A C 1
ATOM 680 O O . ALA A 1 91 ? 14.406 8.072 4.077 1.00 94.81 91 ALA A O 1
ATOM 681 N N . LEU A 1 92 ? 12.456 8.737 4.968 1.00 92.81 92 LEU A N 1
ATOM 682 C CA . LEU A 1 92 ? 12.191 9.789 3.974 1.00 92.81 92 LEU A CA 1
ATOM 683 C C . LEU A 1 92 ? 13.230 10.917 3.984 1.00 92.81 92 LEU A C 1
ATOM 685 O O . LEU A 1 92 ? 13.636 11.393 2.926 1.00 92.81 92 LEU A O 1
ATOM 689 N N . GLN A 1 93 ? 13.688 11.342 5.164 1.00 88.25 93 GLN A N 1
ATOM 690 C CA . GLN A 1 93 ? 14.627 12.465 5.304 1.00 88.25 93 GLN A CA 1
ATOM 691 C C . GLN A 1 93 ? 16.007 12.195 4.685 1.00 88.25 93 GLN A C 1
ATOM 693 O O . GLN A 1 93 ? 16.752 13.126 4.388 1.00 88.25 93 GLN A O 1
ATOM 698 N N . SER A 1 94 ? 16.352 10.930 4.464 1.00 74.12 94 SER A N 1
ATOM 699 C CA . SER A 1 94 ? 17.693 10.515 4.057 1.00 74.12 94 SER A CA 1
ATOM 700 C C . SER A 1 94 ? 17.936 10.481 2.535 1.00 74.12 94 SER A C 1
ATOM 702 O O . SER A 1 94 ? 18.984 9.997 2.108 1.00 74.12 94 SER A O 1
ATOM 704 N N . GLY A 1 95 ? 17.000 10.952 1.691 1.00 65.19 95 GLY A N 1
ATOM 705 C CA . GLY A 1 95 ? 17.008 10.615 0.256 1.00 65.19 95 GLY A CA 1
ATOM 706 C C . GLY A 1 95 ? 16.480 11.652 -0.740 1.00 65.19 95 GLY A C 1
ATOM 707 O O . GLY A 1 95 ? 15.673 11.291 -1.592 1.00 65.19 95 GLY A O 1
ATOM 708 N N . ASN A 1 96 ? 16.971 12.899 -0.738 1.00 66.50 96 ASN A N 1
ATOM 709 C CA . ASN A 1 96 ? 16.562 13.907 -1.743 1.00 66.50 96 ASN A CA 1
ATOM 710 C C . ASN A 1 96 ? 16.740 13.453 -3.206 1.00 66.50 96 ASN A C 1
ATOM 712 O O . ASN A 1 96 ? 15.980 13.878 -4.073 1.00 66.50 96 ASN A O 1
ATOM 716 N N . ASN A 1 97 ? 17.712 12.573 -3.448 1.00 70.12 97 ASN A N 1
ATOM 717 C CA . ASN A 1 97 ? 18.091 12.039 -4.754 1.00 70.12 97 ASN A CA 1
ATOM 718 C C . ASN A 1 97 ? 17.415 10.695 -5.091 1.00 70.12 97 ASN A C 1
ATOM 720 O O . ASN A 1 97 ? 17.582 10.180 -6.187 1.00 70.12 97 ASN A O 1
ATOM 724 N N . ALA A 1 98 ? 16.656 10.111 -4.160 1.00 82.44 98 ALA A N 1
ATOM 725 C CA . ALA A 1 98 ? 16.005 8.810 -4.326 1.00 82.44 98 ALA A CA 1
ATOM 726 C C . ALA A 1 98 ? 14.489 8.925 -4.562 1.00 82.44 98 ALA A C 1
ATOM 728 O O . ALA A 1 98 ? 13.776 7.923 -4.483 1.00 82.44 98 ALA A O 1
ATOM 729 N N . LYS A 1 99 ? 13.992 10.138 -4.848 1.00 83.94 99 LYS A N 1
ATOM 730 C CA . LYS A 1 99 ? 12.559 10.438 -5.010 1.00 83.94 99 LYS A CA 1
ATOM 731 C C . L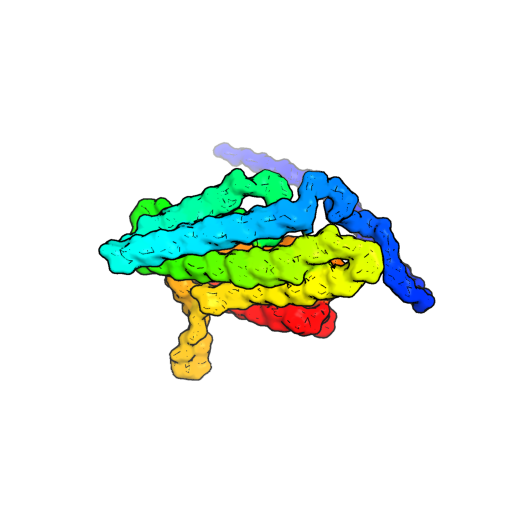YS A 1 99 ? 11.878 9.597 -6.084 1.00 83.94 99 LYS A C 1
ATOM 733 O O . LYS A 1 99 ? 10.699 9.284 -5.944 1.00 83.94 99 LYS A O 1
ATOM 738 N N . ASP A 1 100 ? 12.643 9.185 -7.089 1.00 81.44 100 ASP A N 1
ATOM 739 C CA . ASP A 1 100 ? 12.139 8.386 -8.200 1.00 81.44 100 ASP A CA 1
ATOM 740 C C . ASP A 1 100 ? 12.029 6.892 -7.856 1.00 81.44 100 ASP A C 1
ATOM 742 O O . ASP A 1 100 ? 11.429 6.139 -8.617 1.00 81.44 100 ASP A O 1
ATOM 746 N N . THR A 1 101 ? 12.574 6.420 -6.730 1.00 91.12 101 THR A N 1
ATOM 747 C CA . THR A 1 101 ? 12.455 5.005 -6.321 1.00 91.12 101 THR A CA 1
ATOM 748 C C . THR A 1 101 ? 11.040 4.664 -5.856 1.00 91.12 101 THR A C 1
ATOM 750 O O . THR A 1 101 ? 10.333 5.497 -5.273 1.00 91.12 101 THR A O 1
ATOM 753 N N . PHE A 1 102 ? 10.623 3.414 -6.057 1.00 94.75 102 PHE A N 1
ATOM 754 C CA . PHE A 1 102 ? 9.314 2.966 -5.582 1.00 94.75 102 PHE A CA 1
ATOM 755 C C . PHE A 1 102 ? 9.263 2.884 -4.056 1.00 94.75 102 PHE A C 1
ATOM 757 O O . PHE A 1 102 ? 8.209 3.130 -3.463 1.00 94.75 102 PHE A O 1
ATOM 764 N N . LEU A 1 103 ? 10.393 2.618 -3.397 1.00 96.31 103 LEU A N 1
ATOM 765 C CA . LEU A 1 103 ? 10.515 2.658 -1.946 1.00 96.31 103 LEU A CA 1
ATOM 766 C C . LEU A 1 103 ? 10.260 4.065 -1.406 1.00 96.31 103 LEU A C 1
ATOM 768 O O . LEU A 1 103 ? 9.504 4.206 -0.448 1.00 96.31 103 LEU A O 1
ATOM 772 N N . HIS A 1 104 ? 10.805 5.114 -2.030 1.00 95.56 104 HIS A N 1
ATOM 773 C CA . HIS A 1 104 ? 10.518 6.492 -1.620 1.00 95.56 104 HIS A CA 1
ATOM 774 C C . HIS A 1 104 ? 9.027 6.839 -1.773 1.00 95.56 104 HIS A C 1
ATOM 776 O O . HIS A 1 104 ? 8.407 7.368 -0.839 1.00 95.56 104 HIS A O 1
ATOM 782 N N . LYS A 1 105 ? 8.418 6.500 -2.920 1.00 95.38 105 LYS A N 1
ATOM 783 C CA . LYS A 1 105 ? 6.964 6.649 -3.129 1.00 95.38 105 LYS A CA 1
ATOM 784 C C . LYS A 1 105 ? 6.172 5.896 -2.049 1.00 95.38 105 LYS A C 1
ATOM 786 O O . LYS A 1 105 ? 5.248 6.451 -1.453 1.00 95.38 105 LYS A O 1
ATOM 791 N N . SER A 1 106 ? 6.575 4.666 -1.734 1.00 97.25 106 SER A N 1
ATOM 792 C CA . SER A 1 106 ? 5.916 3.811 -0.740 1.00 97.25 106 SER A CA 1
ATOM 793 C C . SER A 1 106 ? 6.062 4.325 0.689 1.00 97.25 106 SER A C 1
ATOM 795 O O . SER A 1 106 ? 5.094 4.260 1.443 1.00 97.25 106 SER A O 1
ATOM 797 N N . LEU A 1 107 ? 7.210 4.905 1.046 1.00 97.31 107 LEU A N 1
ATOM 798 C CA . LEU A 1 107 ? 7.425 5.586 2.324 1.00 97.31 107 LEU A CA 1
ATOM 799 C C . LEU A 1 107 ? 6.499 6.799 2.474 1.00 97.31 107 LEU A C 1
ATOM 801 O O . LEU A 1 107 ? 5.871 6.974 3.517 1.00 97.31 107 LEU A O 1
ATOM 805 N N . THR A 1 108 ? 6.353 7.602 1.415 1.00 96.56 108 THR A N 1
ATOM 806 C CA . THR A 1 108 ? 5.442 8.760 1.418 1.00 96.56 108 THR A CA 1
ATOM 807 C C . THR A 1 108 ? 3.997 8.300 1.627 1.00 96.56 108 THR A C 1
ATOM 809 O O . THR A 1 108 ? 3.286 8.838 2.476 1.00 96.56 108 THR A O 1
ATOM 812 N N . ARG A 1 109 ? 3.579 7.237 0.929 1.00 96.56 109 ARG A N 1
ATOM 813 C CA . ARG A 1 109 ? 2.264 6.601 1.125 1.00 96.56 109 ARG A CA 1
ATOM 814 C C . ARG A 1 109 ? 2.102 6.044 2.540 1.00 96.56 109 ARG A C 1
ATOM 816 O O . ARG A 1 109 ? 1.048 6.229 3.137 1.00 96.56 109 ARG A O 1
ATOM 823 N N . GLY A 1 110 ? 3.142 5.427 3.102 1.00 97.38 110 GLY A N 1
ATOM 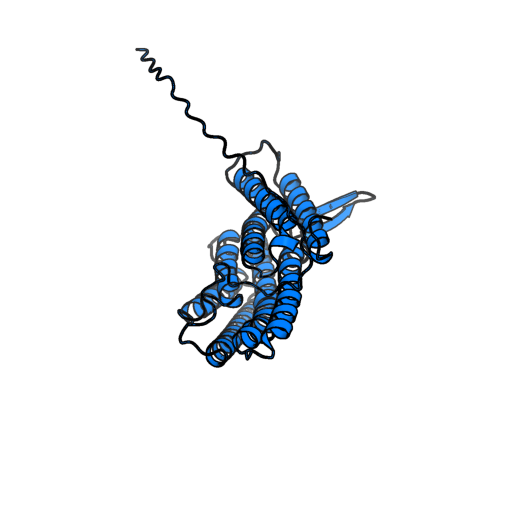824 C CA . GLY A 1 110 ? 3.154 4.916 4.475 1.00 97.38 110 GLY A CA 1
ATOM 825 C C . GLY A 1 110 ? 2.930 6.009 5.516 1.00 97.38 110 GLY A C 1
ATOM 826 O O . GLY A 1 110 ? 2.179 5.804 6.469 1.00 97.38 110 GLY A O 1
ATOM 827 N N . LEU A 1 111 ? 3.504 7.196 5.304 1.00 96.94 111 LEU A N 1
ATOM 828 C CA . LEU A 1 111 ? 3.257 8.355 6.161 1.00 96.94 111 LEU A CA 1
ATOM 829 C C . LEU A 1 111 ? 1.803 8.840 6.046 1.00 96.94 111 LEU A C 1
ATOM 831 O O . LEU A 1 111 ? 1.155 9.084 7.064 1.00 96.94 111 LEU A O 1
ATOM 835 N N . THR A 1 112 ? 1.252 8.906 4.832 1.00 96.94 112 THR A N 1
ATOM 836 C CA . THR A 1 112 ? -0.172 9.219 4.617 1.00 96.94 112 THR A CA 1
ATOM 837 C C . THR A 1 112 ? -1.090 8.197 5.295 1.00 96.94 112 THR A C 1
ATOM 839 O O . THR A 1 112 ? -2.037 8.585 5.979 1.00 96.94 112 THR A O 1
ATOM 842 N N . ILE A 1 113 ? -0.787 6.900 5.179 1.00 96.06 113 ILE A N 1
ATOM 843 C CA . ILE A 1 113 ? -1.512 5.816 5.859 1.00 96.06 113 ILE A CA 1
ATOM 844 C C . ILE A 1 113 ? -1.446 6.006 7.378 1.00 96.06 113 ILE A C 1
ATOM 846 O O . ILE A 1 113 ? -2.484 6.025 8.032 1.00 96.06 113 ILE A O 1
ATOM 850 N N . SER A 1 114 ? -0.256 6.231 7.939 1.00 96.44 114 SER A N 1
ATOM 851 C CA . SER A 1 114 ? -0.071 6.504 9.370 1.00 96.44 114 SER A CA 1
ATOM 852 C C . SER A 1 114 ? -0.942 7.667 9.859 1.00 96.44 114 SER A C 1
ATOM 854 O O . SER A 1 114 ? -1.549 7.582 10.929 1.00 96.44 114 SER A O 1
ATOM 856 N N . ASN A 1 115 ? -1.035 8.739 9.069 1.00 94.31 115 ASN A N 1
ATOM 857 C CA . ASN A 1 115 ? -1.863 9.900 9.388 1.00 94.31 115 ASN A CA 1
ATOM 858 C C . ASN A 1 115 ? -3.361 9.572 9.335 1.00 94.31 115 ASN A C 1
ATOM 860 O O . ASN A 1 115 ? -4.103 9.970 10.230 1.00 94.31 115 ASN A O 1
ATOM 864 N N . HIS A 1 116 ? -3.814 8.817 8.330 1.00 91.56 116 HIS A N 1
ATOM 865 C CA . HIS A 1 116 ? -5.213 8.385 8.228 1.00 91.56 116 HIS A CA 1
ATOM 866 C C . HIS A 1 116 ? -5.646 7.468 9.369 1.00 91.56 116 HIS A C 1
ATOM 868 O O . HIS A 1 116 ? -6.773 7.583 9.844 1.00 91.56 116 HIS A O 1
ATOM 874 N N . LEU A 1 117 ? -4.743 6.609 9.838 1.00 90.88 117 LEU A N 1
ATOM 875 C CA . LEU A 1 117 ? -4.975 5.744 10.993 1.00 90.88 117 LEU A CA 1
ATOM 876 C C . LEU A 1 117 ? -4.954 6.514 12.322 1.00 90.88 117 LEU A C 1
ATOM 878 O O . LEU A 1 117 ? -5.260 5.940 13.366 1.00 90.88 117 LEU A O 1
ATOM 882 N N . GLY A 1 118 ? -4.545 7.790 12.313 1.00 87.75 118 GLY A N 1
ATOM 883 C CA . GLY A 1 118 ? -4.320 8.563 13.529 1.00 87.75 118 GLY A CA 1
ATOM 884 C C . GLY A 1 118 ? -3.288 7.906 14.444 1.00 87.75 118 GLY A C 1
ATOM 885 O O . GLY A 1 118 ? -3.416 7.998 15.662 1.00 87.75 118 GLY A O 1
ATOM 886 N N . ALA A 1 119 ? -2.297 7.204 13.883 1.00 79.38 119 ALA A N 1
ATOM 887 C CA . ALA A 1 119 ? -1.439 6.270 14.617 1.00 79.38 119 ALA A CA 1
ATOM 888 C C . ALA A 1 119 ? -0.627 6.927 15.752 1.00 79.38 119 ALA A C 1
ATOM 890 O O . ALA A 1 119 ? -0.254 6.257 16.713 1.00 79.38 119 ALA A O 1
ATOM 891 N N . THR A 1 120 ? -0.391 8.238 15.657 1.00 82.31 120 THR A N 1
ATOM 892 C CA . THR A 1 120 ? 0.355 9.050 16.630 1.00 82.31 120 THR A CA 1
ATOM 893 C C . THR A 1 120 ? -0.531 9.970 17.477 1.00 82.31 120 THR A C 1
ATOM 895 O O . THR A 1 120 ? -0.013 10.710 18.315 1.00 82.31 120 THR A O 1
ATOM 898 N N . LEU A 1 121 ? -1.854 9.951 17.277 1.00 81.00 121 LEU A N 1
ATOM 899 C CA . LEU A 1 121 ? -2.783 10.808 18.014 1.00 81.00 121 LEU A CA 1
ATOM 900 C C . LEU A 1 121 ? -2.979 10.295 19.447 1.00 81.00 121 LEU A C 1
ATOM 902 O O . LEU A 1 121 ? -3.236 9.112 19.680 1.00 81.00 121 LEU A O 1
ATOM 906 N N . GLY A 1 122 ? -2.902 11.208 20.418 1.00 69.81 122 GLY A N 1
ATOM 907 C CA . GLY A 1 122 ? -3.291 10.920 21.796 1.00 69.81 122 GLY A CA 1
ATOM 908 C C . GLY A 1 122 ? -4.795 10.645 21.891 1.00 69.81 122 GLY A C 1
ATOM 909 O O . GLY A 1 122 ? -5.590 11.322 21.245 1.00 69.81 122 GLY A O 1
ATOM 910 N N . GLY A 1 123 ? -5.193 9.657 22.697 1.00 73.06 123 GLY A N 1
ATOM 911 C CA . GLY A 1 123 ? -6.608 9.331 22.928 1.00 73.06 123 GLY A CA 1
ATOM 912 C C . GLY A 1 123 ? -7.190 8.233 22.032 1.00 73.06 123 GLY A C 1
ATOM 913 O O . GLY A 1 123 ? -8.399 8.003 22.057 1.00 73.06 123 GLY A O 1
ATOM 914 N N . ASN A 1 124 ? -6.362 7.514 21.268 1.00 83.69 124 ASN A N 1
ATOM 915 C CA . ASN A 1 124 ? -6.809 6.291 20.612 1.00 83.69 124 ASN A CA 1
ATOM 916 C C . ASN A 1 124 ? -7.224 5.241 21.645 1.00 83.69 124 ASN A C 1
ATOM 918 O O . ASN A 1 124 ? -6.484 4.930 22.578 1.00 83.69 124 ASN A O 1
ATOM 922 N N . THR A 1 125 ? -8.391 4.633 21.432 1.00 88.69 125 THR A N 1
ATOM 923 C CA . THR A 1 125 ? -8.758 3.401 22.137 1.00 88.69 125 THR A CA 1
ATOM 924 C C . THR A 1 125 ? -7.705 2.329 21.858 1.00 88.69 125 THR A C 1
ATOM 926 O O . THR A 1 125 ? -7.222 2.248 20.725 1.00 88.69 125 THR A O 1
ATOM 929 N N . GLU A 1 126 ? -7.433 1.452 22.821 1.00 89.88 126 GLU A N 1
ATOM 930 C CA . GLU A 1 126 ? -6.475 0.347 22.673 1.00 89.88 126 GLU A CA 1
ATOM 931 C C . GLU A 1 126 ? -6.704 -0.465 21.387 1.00 89.88 126 GLU A C 1
ATOM 933 O O . GLU A 1 126 ? -5.775 -0.696 20.619 1.00 89.88 126 GLU A O 1
ATOM 938 N N . ARG A 1 127 ? -7.965 -0.790 21.069 1.00 90.00 127 ARG A N 1
ATOM 939 C CA . ARG A 1 127 ? -8.327 -1.515 19.841 1.00 90.00 127 ARG A CA 1
ATOM 940 C C . ARG A 1 127 ? -7.902 -0.789 18.559 1.00 90.00 127 ARG A C 1
ATOM 942 O O . ARG A 1 127 ? -7.428 -1.437 17.629 1.00 90.00 127 ARG A O 1
ATOM 949 N N . LYS A 1 128 ? -8.074 0.537 18.495 1.00 90.62 128 LYS A N 1
ATOM 950 C CA . LYS A 1 128 ? -7.628 1.355 17.352 1.00 90.62 128 LYS A CA 1
ATOM 951 C C . LYS A 1 128 ? -6.106 1.394 17.265 1.00 90.62 128 LYS A C 1
ATOM 953 O O . LYS A 1 128 ? -5.565 1.213 16.181 1.00 90.62 128 LYS A O 1
ATOM 958 N N . ALA A 1 129 ? -5.426 1.564 18.399 1.00 93.62 129 ALA A N 1
ATOM 959 C CA . ALA A 1 129 ? -3.968 1.569 18.445 1.00 93.62 129 ALA A CA 1
ATOM 960 C C . ALA A 1 129 ? -3.383 0.218 17.993 1.00 93.62 129 ALA A C 1
ATOM 962 O O . ALA A 1 129 ? -2.455 0.201 17.187 1.00 93.62 129 ALA A O 1
ATOM 963 N N . MET A 1 130 ? -3.973 -0.899 18.430 1.00 93.81 130 MET A N 1
ATOM 964 C CA . MET A 1 130 ? -3.609 -2.254 18.002 1.00 93.81 130 MET A CA 1
ATOM 965 C C . MET A 1 130 ? -3.839 -2.470 16.501 1.00 93.81 130 MET A C 1
ATOM 967 O O . MET A 1 130 ? -2.966 -3.003 15.818 1.00 93.81 130 MET A O 1
ATOM 971 N N . ALA A 1 131 ? -4.985 -2.034 15.965 1.00 93.38 131 ALA A N 1
ATOM 972 C CA . ALA A 1 131 ? -5.261 -2.131 14.532 1.00 93.38 131 ALA A CA 1
ATOM 973 C C . ALA A 1 131 ? -4.261 -1.304 13.710 1.00 93.38 131 ALA A C 1
ATOM 975 O O . ALA A 1 131 ? -3.657 -1.831 12.780 1.00 93.38 131 ALA A O 1
ATOM 976 N N . ALA A 1 132 ? -4.015 -0.047 14.092 1.00 94.94 132 ALA A N 1
ATOM 977 C CA . ALA A 1 132 ? -3.023 0.799 13.433 1.00 94.94 132 ALA A CA 1
ATOM 978 C C . ALA A 1 132 ? -1.621 0.171 13.473 1.00 94.94 132 ALA A C 1
ATOM 980 O O . ALA A 1 132 ? -0.914 0.179 12.467 1.00 94.94 132 ALA A O 1
ATOM 981 N N . ASN A 1 133 ? -1.248 -0.443 14.599 1.00 96.44 133 ASN A N 1
ATOM 982 C CA . ASN A 1 133 ? 0.029 -1.128 14.742 1.00 96.44 133 ASN A CA 1
ATOM 983 C C . ASN A 1 133 ? 0.174 -2.317 13.797 1.00 96.44 133 ASN A C 1
ATOM 985 O O . ASN A 1 133 ? 1.207 -2.464 13.143 1.00 96.44 133 ASN A O 1
ATOM 989 N N . HIS A 1 134 ? -0.862 -3.152 13.717 1.00 95.50 134 HIS A N 1
ATOM 990 C CA . HIS A 1 134 ? -0.899 -4.277 12.792 1.00 95.50 134 HIS A CA 1
ATOM 991 C C . HIS A 1 134 ? -0.730 -3.795 11.348 1.00 95.50 134 HIS A C 1
ATOM 993 O O . HIS A 1 134 ? 0.146 -4.286 10.639 1.00 95.50 134 HIS A O 1
ATOM 999 N N . ILE A 1 135 ? -1.495 -2.775 10.950 1.00 95.56 135 ILE A N 1
ATOM 1000 C CA . ILE A 1 135 ? -1.466 -2.219 9.594 1.00 95.56 135 ILE A CA 1
ATOM 1001 C C . ILE A 1 135 ? -0.084 -1.650 9.259 1.00 95.56 135 ILE A C 1
ATOM 1003 O O . ILE A 1 135 ? 0.471 -1.971 8.209 1.00 95.56 135 ILE A O 1
ATOM 1007 N N . LEU A 1 136 ? 0.503 -0.842 10.147 1.00 97.00 136 LEU A N 1
ATOM 1008 C CA . LEU A 1 136 ? 1.827 -0.256 9.924 1.00 97.00 136 LEU A CA 1
ATOM 1009 C C . LEU A 1 136 ? 2.920 -1.327 9.851 1.00 97.00 136 LEU A C 1
ATOM 1011 O O . LEU A 1 136 ? 3.752 -1.271 8.950 1.00 97.00 136 LEU A O 1
ATOM 1015 N N . ASN A 1 137 ? 2.903 -2.332 10.731 1.00 97.06 137 ASN A N 1
ATOM 1016 C CA . ASN A 1 137 ? 3.853 -3.447 10.663 1.00 97.06 137 ASN A CA 1
ATOM 1017 C C . ASN A 1 137 ? 3.730 -4.232 9.350 1.00 97.06 137 ASN A C 1
ATOM 1019 O O . ASN A 1 137 ? 4.736 -4.493 8.692 1.00 97.06 137 ASN A O 1
ATOM 1023 N N . SER A 1 138 ? 2.510 -4.569 8.934 1.00 97.12 138 SER A N 1
ATOM 1024 C CA . SER A 1 138 ? 2.277 -5.255 7.660 1.00 97.12 138 SER A CA 1
ATOM 1025 C C . SER A 1 138 ? 2.688 -4.401 6.458 1.00 97.12 138 SER A C 1
ATOM 1027 O O . SER A 1 138 ? 3.132 -4.940 5.444 1.00 97.12 138 SER A O 1
ATOM 1029 N N . TYR A 1 139 ? 2.580 -3.074 6.550 1.00 97.81 139 TYR A N 1
ATOM 1030 C CA . TYR A 1 139 ? 3.039 -2.172 5.494 1.00 97.81 139 TYR A CA 1
ATOM 1031 C C . TYR A 1 139 ? 4.571 -2.049 5.460 1.00 97.81 139 TYR A C 1
ATOM 1033 O O . TYR A 1 139 ? 5.157 -1.944 4.385 1.00 97.81 139 TYR A O 1
ATOM 1041 N N . TYR A 1 140 ? 5.247 -2.137 6.610 1.00 98.19 140 TYR A N 1
ATOM 1042 C CA . TYR A 1 140 ? 6.706 -2.276 6.673 1.00 98.19 140 TYR A CA 1
ATOM 1043 C C . TYR A 1 140 ? 7.185 -3.516 5.919 1.00 98.19 140 TYR A C 1
ATOM 1045 O O . TYR A 1 140 ? 8.117 -3.422 5.121 1.00 98.19 140 TYR A O 1
ATOM 1053 N N . ASP A 1 141 ? 6.533 -4.660 6.133 1.00 97.69 141 ASP A N 1
ATOM 1054 C CA . ASP A 1 141 ? 6.868 -5.904 5.434 1.00 97.69 141 ASP A CA 1
ATOM 1055 C C . ASP A 1 141 ? 6.674 -5.759 3.917 1.00 97.69 141 ASP A C 1
ATOM 1057 O O . ASP A 1 141 ? 7.546 -6.157 3.142 1.00 97.69 141 ASP A O 1
ATOM 1061 N N . PHE A 1 142 ? 5.591 -5.101 3.491 1.00 97.81 142 PHE A N 1
ATOM 1062 C CA . PHE A 1 142 ? 5.361 -4.761 2.086 1.00 97.81 142 PHE A CA 1
ATOM 1063 C C . PHE A 1 142 ? 6.478 -3.872 1.513 1.00 97.81 142 PHE A C 1
ATOM 1065 O O . PHE A 1 142 ? 7.072 -4.218 0.490 1.00 97.81 142 PHE A O 1
ATOM 1072 N N . MET A 1 143 ? 6.829 -2.772 2.187 1.00 97.88 143 MET A N 1
ATOM 1073 C CA . MET A 1 143 ? 7.897 -1.864 1.745 1.00 97.88 143 MET A CA 1
ATOM 1074 C C . MET A 1 143 ? 9.255 -2.566 1.643 1.00 97.88 143 MET A C 1
ATOM 1076 O O . MET A 1 143 ? 9.999 -2.342 0.692 1.00 97.88 143 MET A O 1
ATOM 1080 N N . ILE A 1 144 ? 9.586 -3.420 2.608 1.00 97.81 144 ILE A N 1
ATOM 1081 C CA . ILE A 1 144 ? 10.886 -4.088 2.675 1.00 97.81 144 ILE A CA 1
ATOM 1082 C C . ILE A 1 144 ? 10.979 -5.221 1.645 1.00 97.81 144 ILE A C 1
ATOM 1084 O O . ILE A 1 144 ? 11.924 -5.265 0.855 1.00 97.81 144 ILE A O 1
ATOM 1088 N N . GLU A 1 145 ? 10.024 -6.151 1.649 1.00 96.19 145 GLU A N 1
ATOM 1089 C CA . GLU A 1 145 ? 10.139 -7.379 0.857 1.00 96.19 145 GLU A CA 1
ATOM 1090 C C . GLU A 1 145 ? 9.559 -7.229 -0.551 1.00 96.19 145 GLU A C 1
ATOM 1092 O O . GLU A 1 145 ? 10.130 -7.769 -1.495 1.00 96.19 145 GLU A O 1
ATOM 1097 N N . THR A 1 146 ? 8.469 -6.479 -0.726 1.00 96.62 146 THR A N 1
ATOM 1098 C CA . THR A 1 146 ? 7.849 -6.311 -2.052 1.00 96.62 146 THR A CA 1
ATOM 1099 C C . THR A 1 146 ? 8.470 -5.139 -2.799 1.00 96.62 146 THR A C 1
ATOM 1101 O O . THR A 1 146 ? 8.912 -5.294 -3.935 1.00 96.62 146 THR A O 1
ATOM 1104 N N . VAL A 1 147 ? 8.557 -3.971 -2.164 1.00 97.12 147 VAL A N 1
ATOM 1105 C CA . VAL A 1 147 ? 8.984 -2.751 -2.861 1.00 97.12 147 VAL A CA 1
ATOM 1106 C C . VAL A 1 147 ? 10.503 -2.681 -2.992 1.00 97.12 147 VAL A C 1
ATOM 1108 O O . VAL A 1 147 ? 11.032 -2.761 -4.097 1.00 97.12 147 VAL A O 1
ATOM 1111 N N . ALA A 1 148 ? 11.225 -2.578 -1.875 1.00 96.44 148 ALA A N 1
ATOM 1112 C CA . ALA A 1 148 ? 12.668 -2.356 -1.902 1.00 96.44 148 ALA A CA 1
ATOM 1113 C C . ALA A 1 148 ? 13.412 -3.527 -2.550 1.00 96.44 148 ALA A C 1
ATOM 1115 O O . ALA A 1 148 ? 14.258 -3.336 -3.420 1.00 96.44 148 ALA A O 1
ATOM 1116 N N . LYS A 1 149 ? 13.104 -4.754 -2.123 1.00 95.38 149 LYS A N 1
ATOM 1117 C CA . LYS A 1 149 ? 13.809 -5.953 -2.578 1.00 95.38 149 LYS A CA 1
ATOM 1118 C C . LYS A 1 149 ? 13.392 -6.382 -3.981 1.00 95.38 149 LYS A C 1
ATOM 1120 O O . LYS A 1 149 ? 14.260 -6.528 -4.836 1.00 95.38 149 LYS A O 1
ATOM 1125 N N . ASN A 1 150 ? 12.102 -6.609 -4.223 1.00 94.44 150 ASN A N 1
ATOM 1126 C CA . ASN A 1 150 ? 11.668 -7.213 -5.485 1.00 94.44 150 ASN A CA 1
ATOM 1127 C C . ASN A 1 150 ? 11.544 -6.187 -6.614 1.00 94.44 150 ASN A C 1
ATOM 1129 O O . ASN A 1 150 ? 11.981 -6.476 -7.727 1.00 94.44 150 ASN A O 1
ATOM 1133 N N . LEU A 1 151 ? 11.003 -4.999 -6.335 1.00 95.00 151 LEU A N 1
ATOM 1134 C CA . LEU A 1 151 ? 10.789 -3.997 -7.374 1.00 95.00 151 LEU A CA 1
ATOM 1135 C C . LEU A 1 151 ? 12.011 -3.104 -7.605 1.00 95.00 151 LEU A C 1
ATOM 1137 O O . LEU A 1 151 ? 12.490 -3.037 -8.732 1.00 95.00 151 LEU A O 1
ATOM 1141 N N . ASP A 1 152 ? 12.544 -2.441 -6.576 1.00 94.94 152 ASP A N 1
ATOM 1142 C CA . ASP A 1 152 ? 13.668 -1.512 -6.764 1.00 94.94 152 ASP A CA 1
ATOM 1143 C C . ASP A 1 152 ? 14.990 -2.259 -7.010 1.00 94.94 152 ASP A C 1
ATOM 1145 O O . ASP A 1 152 ? 15.580 -2.135 -8.084 1.00 94.94 152 ASP A O 1
ATOM 1149 N N . LEU A 1 153 ? 15.453 -3.064 -6.045 1.00 93.75 153 LEU A N 1
ATOM 1150 C CA . LEU A 1 153 ? 16.771 -3.718 -6.094 1.00 93.75 153 LEU A CA 1
ATOM 1151 C C . LEU A 1 153 ? 16.881 -4.794 -7.181 1.00 93.75 153 LEU A C 1
ATOM 1153 O O . LEU A 1 153 ? 17.943 -4.929 -7.785 1.00 93.75 153 LEU A O 1
ATOM 1157 N N . ASN A 1 154 ? 15.812 -5.555 -7.426 1.00 92.31 154 ASN A N 1
ATOM 1158 C CA . ASN A 1 154 ? 15.814 -6.668 -8.383 1.00 92.31 154 ASN A CA 1
ATOM 1159 C C . ASN A 1 154 ? 15.131 -6.344 -9.725 1.00 92.31 154 ASN A C 1
ATOM 1161 O O . ASN A 1 154 ? 15.171 -7.178 -10.632 1.00 92.31 154 ASN A O 1
ATOM 1165 N N . GLY A 1 155 ? 14.517 -5.164 -9.865 1.00 91.25 155 GLY A N 1
ATOM 1166 C CA . GLY A 1 155 ? 13.815 -4.732 -11.077 1.00 91.25 155 GLY A CA 1
ATOM 1167 C C . GLY A 1 155 ? 14.349 -3.407 -11.612 1.00 91.25 155 GLY A C 1
ATOM 1168 O O . GLY A 1 155 ? 15.145 -3.394 -12.550 1.00 91.25 155 GLY A O 1
ATOM 1169 N N . LYS A 1 156 ? 13.925 -2.297 -11.001 1.00 91.38 156 LYS A N 1
ATOM 1170 C CA . LYS A 1 156 ? 14.171 -0.931 -11.477 1.00 91.38 156 LYS A CA 1
ATOM 1171 C C . LYS A 1 156 ? 15.654 -0.597 -11.581 1.00 91.38 156 LYS A C 1
ATOM 1173 O O . LYS A 1 156 ? 16.094 -0.119 -12.618 1.00 91.38 156 LYS A O 1
ATOM 1178 N N . ILE A 1 157 ? 16.430 -0.836 -10.525 1.00 91.00 157 ILE A N 1
ATOM 1179 C CA . ILE A 1 157 ? 17.851 -0.462 -10.495 1.00 91.00 157 ILE A CA 1
ATOM 1180 C C . ILE A 1 157 ? 18.654 -1.252 -11.545 1.00 91.00 157 ILE A C 1
ATOM 1182 O O . ILE A 1 157 ? 19.371 -0.617 -12.314 1.00 91.00 157 ILE A O 1
ATOM 1186 N N . PRO A 1 158 ? 18.507 -2.589 -11.667 1.00 89.38 158 PRO A N 1
ATOM 1187 C CA . PRO A 1 158 ? 19.127 -3.337 -12.761 1.00 89.38 158 PRO A CA 1
ATOM 1188 C C . PRO A 1 158 ? 18.691 -2.898 -14.162 1.00 89.38 158 PRO A C 1
ATOM 1190 O O . PRO A 1 158 ? 19.459 -3.056 -15.104 1.00 89.38 158 PRO A O 1
ATOM 1193 N N . PHE A 1 159 ? 17.462 -2.400 -14.320 1.00 89.38 159 PHE A N 1
ATOM 1194 C CA . PHE A 1 159 ? 16.999 -1.827 -15.584 1.00 89.38 159 PHE A CA 1
ATOM 1195 C C . PHE A 1 159 ? 17.689 -0.491 -15.891 1.00 89.38 159 PHE A C 1
ATOM 1197 O O . PHE A 1 159 ? 18.139 -0.289 -17.011 1.00 89.38 159 PHE A O 1
ATOM 1204 N N . MET A 1 160 ? 17.856 0.382 -14.894 1.00 87.00 160 MET A N 1
ATOM 1205 C CA . MET A 1 160 ? 18.592 1.646 -15.048 1.00 87.00 160 MET A CA 1
ATOM 1206 C C . MET A 1 160 ? 20.081 1.447 -15.367 1.00 87.00 160 MET A C 1
ATOM 1208 O O . MET A 1 160 ? 20.691 2.310 -15.989 1.00 87.00 160 MET A O 1
ATOM 1212 N N . ASP A 1 161 ? 20.658 0.331 -14.921 1.00 86.56 161 ASP A N 1
ATOM 1213 C CA . ASP A 1 161 ? 22.060 -0.046 -15.143 1.00 86.56 161 ASP A CA 1
ATOM 1214 C C . ASP A 1 161 ? 22.281 -0.828 -16.452 1.00 86.56 161 ASP A C 1
ATOM 1216 O O . ASP A 1 161 ? 23.397 -1.248 -16.749 1.00 86.56 161 ASP A O 1
ATOM 1220 N N . ALA A 1 162 ? 21.216 -1.081 -17.221 1.00 83.12 162 ALA A N 1
ATOM 1221 C CA . ALA A 1 162 ? 21.298 -1.886 -18.430 1.00 83.12 162 ALA A CA 1
ATOM 1222 C C . ALA A 1 162 ? 22.086 -1.166 -19.533 1.00 83.12 162 ALA A C 1
ATOM 1224 O O . ALA A 1 162 ? 21.833 -0.003 -19.854 1.00 83.12 162 ALA A O 1
ATOM 1225 N N . ASP A 1 163 ? 23.006 -1.894 -20.164 1.00 85.50 163 ASP A N 1
ATOM 1226 C CA . ASP A 1 163 ? 23.600 -1.472 -21.428 1.00 85.50 163 ASP A CA 1
ATOM 1227 C C . ASP A 1 163 ? 22.574 -1.533 -22.575 1.00 85.50 163 ASP A C 1
ATOM 1229 O O . ASP A 1 163 ? 21.467 -2.068 -22.451 1.00 85.50 163 ASP A O 1
ATOM 1233 N N . SER A 1 164 ? 22.939 -0.970 -23.727 1.00 80.06 164 SER A N 1
ATOM 1234 C CA . SER A 1 164 ? 22.062 -0.945 -24.900 1.00 80.06 164 SER A CA 1
ATOM 1235 C C . SER A 1 164 ? 21.722 -2.333 -25.444 1.00 80.06 164 SER A C 1
ATOM 1237 O O . SER A 1 164 ? 20.702 -2.476 -26.110 1.00 80.06 164 SER A O 1
ATOM 1239 N N . GLU A 1 165 ? 22.564 -3.338 -25.196 1.00 81.12 165 GLU A N 1
ATOM 1240 C CA . GLU A 1 165 ? 22.382 -4.695 -25.720 1.00 81.12 165 GLU A CA 1
ATOM 1241 C C . GLU A 1 165 ? 21.350 -5.486 -24.905 1.00 81.12 165 GLU A C 1
ATOM 1243 O O . GLU A 1 165 ? 20.614 -6.299 -25.461 1.00 81.12 165 GLU A O 1
ATOM 1248 N N . ASN A 1 166 ? 21.237 -5.209 -23.603 1.00 83.62 166 ASN A N 1
ATOM 1249 C CA . ASN A 1 166 ? 20.339 -5.911 -22.685 1.00 83.62 166 ASN A CA 1
ATOM 1250 C C . ASN A 1 166 ? 19.078 -5.113 -22.310 1.00 83.62 166 ASN A C 1
ATOM 1252 O O . ASN A 1 166 ? 18.251 -5.608 -21.536 1.00 83.62 166 ASN A O 1
ATOM 1256 N N . MET A 1 167 ? 18.917 -3.893 -22.832 1.00 84.88 167 MET A N 1
ATOM 1257 C CA . MET A 1 167 ? 17.849 -2.965 -22.442 1.00 84.88 167 MET A CA 1
ATOM 1258 C C . MET A 1 167 ? 16.446 -3.574 -22.574 1.00 84.88 167 MET A C 1
ATOM 1260 O O . MET A 1 167 ? 15.675 -3.533 -21.618 1.00 84.88 167 MET A O 1
ATOM 1264 N N . ASP A 1 168 ? 16.131 -4.205 -23.708 1.00 87.25 168 ASP A N 1
ATOM 1265 C CA . ASP A 1 168 ? 14.797 -4.768 -23.963 1.00 87.25 168 ASP A CA 1
ATOM 1266 C C . ASP A 1 168 ? 14.464 -5.922 -23.003 1.00 87.25 168 ASP A C 1
ATOM 1268 O O . ASP A 1 168 ? 13.370 -5.983 -22.436 1.00 87.25 168 ASP A O 1
ATOM 1272 N N . GLN A 1 169 ? 15.427 -6.818 -22.753 1.00 88.62 169 GLN A N 1
ATOM 1273 C CA . GLN A 1 169 ? 15.248 -7.929 -21.815 1.00 88.62 169 GLN A CA 1
ATOM 1274 C C . GLN A 1 169 ? 15.072 -7.422 -20.376 1.00 88.62 169 GLN A C 1
ATOM 1276 O O . GLN A 1 169 ? 14.257 -7.949 -19.613 1.00 88.62 169 GLN A O 1
ATOM 1281 N N . ARG A 1 170 ? 15.838 -6.398 -19.986 1.00 88.38 170 ARG A N 1
ATOM 1282 C CA . ARG A 1 170 ? 15.760 -5.790 -18.652 1.00 88.38 170 ARG A CA 1
ATOM 1283 C C . ARG A 1 170 ? 14.463 -5.012 -18.460 1.00 88.38 170 ARG A C 1
ATOM 1285 O O . ARG A 1 170 ? 13.877 -5.123 -17.385 1.00 88.38 170 ARG A O 1
ATOM 1292 N N . ALA A 1 171 ? 13.994 -4.307 -19.488 1.00 89.50 171 ALA A N 1
ATOM 1293 C CA . ALA A 1 171 ? 12.705 -3.625 -19.497 1.00 89.50 171 ALA A CA 1
ATOM 1294 C C . ALA A 1 171 ? 11.556 -4.621 -19.303 1.00 89.50 171 ALA A C 1
ATOM 1296 O O . ALA A 1 171 ? 10.745 -4.444 -18.400 1.00 89.50 171 ALA A O 1
ATOM 1297 N N . ALA A 1 172 ? 11.532 -5.714 -20.074 1.00 89.56 172 ALA A N 1
ATOM 1298 C CA . ALA A 1 172 ? 10.502 -6.744 -19.940 1.00 89.56 172 ALA A CA 1
ATOM 1299 C C . ALA A 1 172 ? 10.474 -7.353 -18.529 1.00 89.56 172 ALA A C 1
ATOM 1301 O O . ALA A 1 172 ? 9.417 -7.440 -17.909 1.00 89.56 172 ALA A O 1
ATOM 1302 N N . ARG A 1 173 ? 11.643 -7.697 -17.974 1.00 89.19 173 ARG A N 1
ATOM 1303 C CA . ARG A 1 173 ? 11.743 -8.237 -16.609 1.00 89.19 173 ARG A CA 1
ATOM 1304 C C . ARG A 1 173 ? 11.318 -7.227 -15.539 1.00 89.19 173 ARG A C 1
ATOM 1306 O O . ARG A 1 173 ? 10.726 -7.611 -14.530 1.00 89.19 173 ARG A O 1
ATOM 1313 N N . PHE A 1 174 ? 11.654 -5.951 -15.722 1.00 92.69 174 PHE A N 1
ATOM 1314 C CA . PHE A 1 174 ? 11.189 -4.890 -14.834 1.00 92.69 174 PHE A CA 1
ATOM 1315 C C . PHE A 1 174 ? 9.662 -4.792 -14.862 1.00 92.69 174 PHE A C 1
ATOM 1317 O O . PHE A 1 174 ? 9.050 -4.791 -13.797 1.00 92.69 174 PHE A O 1
ATOM 1324 N N . GLU A 1 175 ? 9.055 -4.794 -16.047 1.00 91.44 175 GLU A N 1
ATOM 1325 C CA . GLU A 1 175 ? 7.603 -4.718 -16.203 1.00 91.44 175 GLU A CA 1
ATOM 1326 C C . GLU A 1 175 ? 6.875 -5.939 -15.619 1.00 91.44 175 GLU A C 1
ATOM 1328 O O . GLU A 1 175 ? 5.865 -5.788 -14.934 1.00 91.44 175 GLU A O 1
ATOM 1333 N N . GLU A 1 176 ? 7.415 -7.151 -15.770 1.00 89.69 176 GLU A N 1
ATOM 1334 C CA . GLU A 1 176 ? 6.876 -8.346 -15.102 1.00 89.69 176 GLU A CA 1
ATOM 1335 C C . GLU A 1 176 ? 6.863 -8.192 -13.571 1.00 89.69 176 GLU A C 1
ATOM 1337 O O . GLU A 1 176 ? 5.840 -8.429 -12.920 1.00 89.69 176 GLU A O 1
ATOM 1342 N N . ASN A 1 177 ? 7.977 -7.736 -12.987 1.00 90.12 177 ASN A N 1
ATOM 1343 C CA . ASN A 1 177 ? 8.060 -7.453 -11.551 1.00 90.12 177 ASN A CA 1
ATOM 1344 C C . ASN A 1 177 ? 7.106 -6.324 -11.136 1.00 90.12 177 ASN A C 1
ATOM 1346 O O . ASN A 1 177 ? 6.532 -6.360 -10.044 1.00 90.12 177 ASN A O 1
ATOM 1350 N N . PHE A 1 178 ? 6.932 -5.329 -12.001 1.00 93.06 178 PHE A N 1
ATOM 1351 C CA . PHE A 1 178 ? 6.067 -4.185 -11.771 1.00 93.06 178 PHE A CA 1
ATOM 1352 C C . PHE A 1 178 ? 4.583 -4.585 -11.720 1.00 93.06 178 PHE A C 1
ATOM 1354 O O . PHE A 1 178 ? 3.871 -4.179 -10.801 1.00 93.06 178 PHE A O 1
ATOM 1361 N N . VAL A 1 179 ? 4.122 -5.465 -12.614 1.00 90.25 179 VAL A N 1
ATOM 1362 C CA . VAL A 1 179 ? 2.748 -6.008 -12.580 1.00 90.25 179 VAL A CA 1
ATOM 1363 C C . VAL A 1 179 ? 2.490 -6.813 -11.303 1.00 90.25 179 VAL A C 1
ATOM 1365 O O . VAL A 1 179 ? 1.432 -6.686 -10.671 1.00 90.25 179 VAL A O 1
ATOM 1368 N N . ILE A 1 180 ? 3.466 -7.623 -10.882 1.00 91.19 180 ILE A N 1
ATOM 1369 C CA . ILE A 1 180 ? 3.389 -8.365 -9.615 1.00 91.19 180 ILE A CA 1
ATOM 1370 C C . ILE A 1 180 ? 3.282 -7.387 -8.443 1.00 91.19 180 ILE A C 1
ATOM 1372 O O . ILE A 1 180 ? 2.448 -7.579 -7.559 1.00 91.19 180 ILE A O 1
ATOM 1376 N N . TYR A 1 181 ? 4.073 -6.315 -8.443 1.00 94.75 181 TYR A N 1
ATOM 1377 C CA . TYR A 1 181 ? 3.988 -5.264 -7.432 1.00 94.75 181 TYR A CA 1
ATOM 1378 C C . TYR A 1 181 ? 2.607 -4.593 -7.399 1.00 94.75 181 TYR A C 1
ATOM 1380 O O . TYR A 1 181 ? 2.011 -4.507 -6.323 1.00 94.75 181 TYR A O 1
ATOM 1388 N N . ALA A 1 182 ? 2.080 -4.162 -8.548 1.00 94.56 182 ALA A N 1
ATOM 1389 C CA . ALA A 1 182 ? 0.807 -3.448 -8.625 1.00 94.56 182 ALA A CA 1
ATOM 1390 C C . ALA A 1 182 ? -0.359 -4.305 -8.105 1.00 94.56 182 ALA A C 1
ATOM 1392 O O . ALA A 1 182 ? -1.161 -3.847 -7.289 1.00 94.56 182 ALA A O 1
ATOM 1393 N N . SER A 1 183 ? -0.413 -5.579 -8.506 1.00 93.69 183 SER A N 1
ATOM 1394 C CA . SER A 1 183 ? -1.407 -6.527 -7.982 1.00 93.69 183 SER A CA 1
ATOM 1395 C C . SER A 1 183 ? -1.205 -6.806 -6.488 1.00 93.69 183 SER A C 1
ATOM 1397 O O . SER A 1 183 ? -2.163 -6.735 -5.719 1.00 93.69 183 SER A O 1
ATOM 1399 N N . THR A 1 184 ? 0.039 -7.002 -6.039 1.00 95.50 184 THR A N 1
ATOM 1400 C CA . THR A 1 184 ? 0.355 -7.217 -4.615 1.00 95.50 184 THR A CA 1
ATOM 1401 C C . THR A 1 184 ? -0.041 -6.018 -3.750 1.00 95.50 184 THR A C 1
ATOM 1403 O O . THR A 1 184 ? -0.491 -6.214 -2.624 1.00 95.50 184 THR A O 1
ATOM 1406 N N . GLN A 1 185 ? 0.070 -4.783 -4.250 1.00 95.75 185 GLN A N 1
ATOM 1407 C CA . GLN A 1 185 ? -0.361 -3.579 -3.527 1.00 95.75 185 GLN A CA 1
ATOM 1408 C C . GLN A 1 185 ? -1.876 -3.583 -3.264 1.00 95.75 185 GLN A C 1
ATOM 1410 O O . GLN A 1 185 ? -2.312 -3.249 -2.161 1.00 95.75 185 GLN A O 1
ATOM 1415 N N . LEU A 1 186 ? -2.677 -4.004 -4.246 1.00 96.50 186 LEU A N 1
ATOM 1416 C CA . LEU A 1 186 ? -4.127 -4.152 -4.097 1.00 96.50 186 LEU A CA 1
ATOM 1417 C C . LEU A 1 186 ? -4.489 -5.334 -3.194 1.00 96.50 186 LEU A C 1
ATOM 1419 O O . LEU A 1 186 ? -5.319 -5.205 -2.293 1.00 96.50 186 LEU A O 1
ATOM 1423 N N . ASP A 1 187 ? -3.828 -6.474 -3.375 1.00 96.12 187 ASP A N 1
ATOM 1424 C CA . ASP A 1 187 ? -4.060 -7.660 -2.550 1.00 96.12 187 ASP A CA 1
ATOM 1425 C C . ASP A 1 187 ? -3.661 -7.435 -1.094 1.00 96.12 187 ASP A C 1
ATOM 1427 O O . ASP A 1 187 ? -4.288 -7.983 -0.189 1.00 96.12 187 ASP A O 1
ATOM 1431 N N . TRP A 1 188 ? -2.648 -6.606 -0.840 1.00 97.25 188 TRP A N 1
ATOM 1432 C CA . TRP A 1 188 ? -2.244 -6.236 0.510 1.00 97.25 188 TRP A CA 1
ATOM 1433 C C . TRP A 1 188 ? -3.397 -5.585 1.284 1.00 97.25 188 TRP A C 1
ATOM 1435 O O . TRP A 1 188 ? -3.579 -5.894 2.463 1.00 97.25 188 TRP A O 1
ATOM 1445 N N . ILE A 1 189 ? -4.226 -4.765 0.623 1.00 96.25 189 ILE A N 1
ATOM 1446 C CA . ILE A 1 189 ? -5.429 -4.165 1.222 1.00 96.25 189 ILE A CA 1
ATOM 1447 C C . ILE A 1 189 ? -6.395 -5.267 1.658 1.00 96.25 189 ILE A C 1
ATOM 1449 O O . ILE A 1 189 ? -6.827 -5.294 2.809 1.00 96.25 189 ILE A O 1
ATOM 1453 N N . LEU A 1 190 ? -6.703 -6.202 0.758 1.00 96.00 190 LEU A N 1
ATOM 1454 C CA . LEU A 1 190 ? -7.648 -7.286 1.028 1.00 96.00 190 LEU A CA 1
ATOM 1455 C C . LEU A 1 190 ? -7.142 -8.231 2.122 1.00 96.00 190 LEU A C 1
ATOM 1457 O O . LEU A 1 190 ? -7.906 -8.612 3.002 1.00 96.00 190 LEU A O 1
ATOM 1461 N N . ASN A 1 191 ? -5.857 -8.577 2.092 1.00 95.31 191 ASN A N 1
ATOM 1462 C CA . ASN A 1 191 ? -5.266 -9.564 2.993 1.00 95.31 191 ASN A CA 1
ATOM 1463 C C . ASN A 1 191 ? -4.959 -9.004 4.389 1.00 95.31 191 ASN A C 1
ATOM 1465 O O . ASN A 1 191 ? -4.920 -9.764 5.355 1.00 95.31 191 ASN A O 1
ATOM 1469 N N . THR A 1 192 ? -4.730 -7.693 4.503 1.00 95.31 192 THR A N 1
ATOM 1470 C CA . THR A 1 192 ? -4.345 -7.052 5.772 1.00 95.31 192 THR A CA 1
ATOM 1471 C C . THR A 1 192 ? -5.524 -6.352 6.436 1.00 95.31 192 THR A C 1
ATOM 1473 O O . THR A 1 192 ? -5.654 -6.373 7.659 1.00 95.31 192 THR A O 1
ATOM 1476 N N . LEU A 1 193 ? -6.384 -5.702 5.648 1.00 95.06 193 LEU A N 1
ATOM 1477 C CA . LEU A 1 193 ? -7.388 -4.772 6.172 1.00 95.06 193 LEU A CA 1
ATOM 1478 C C . LEU A 1 193 ? -8.792 -5.362 6.219 1.00 95.06 193 LEU A C 1
ATOM 1480 O O . LEU A 1 193 ? -9.681 -4.774 6.833 1.00 95.06 193 LEU A O 1
ATOM 1484 N N . VAL A 1 194 ? -9.010 -6.509 5.583 1.00 95.50 194 VAL A N 1
ATOM 1485 C CA . VAL A 1 194 ? -10.333 -7.098 5.408 1.00 95.50 194 VAL A CA 1
ATOM 1486 C C . VAL A 1 194 ? -10.315 -8.563 5.834 1.00 95.50 194 VAL A C 1
ATOM 1488 O O . VAL A 1 194 ? -9.344 -9.285 5.638 1.00 95.50 194 VAL A O 1
ATOM 1491 N N . LYS A 1 195 ? -11.410 -9.017 6.442 1.00 94.31 195 LYS A N 1
ATOM 1492 C CA . LYS A 1 195 ? -11.679 -10.431 6.705 1.00 94.31 195 LYS A CA 1
ATOM 1493 C C . LYS A 1 195 ? -13.032 -10.799 6.118 1.00 94.31 195 LYS A C 1
ATOM 1495 O O . LYS A 1 195 ? -13.998 -10.053 6.252 1.00 94.31 195 LYS A O 1
ATOM 1500 N N . GLU A 1 196 ? -13.112 -11.965 5.496 1.00 93.19 196 GLU A N 1
ATOM 1501 C CA . GLU A 1 196 ? -14.383 -12.568 5.101 1.00 93.19 196 GLU A CA 1
ATOM 1502 C C . GLU A 1 196 ? -14.846 -13.502 6.232 1.00 93.19 196 GLU A C 1
ATOM 1504 O O . GLU A 1 196 ? -14.141 -14.436 6.615 1.00 93.19 196 GLU A O 1
ATOM 1509 N N . VAL A 1 197 ? -16.024 -13.244 6.800 1.00 93.12 197 VAL A N 1
ATOM 1510 C CA . VAL A 1 197 ? -16.638 -14.064 7.854 1.00 93.12 197 VAL A CA 1
ATOM 1511 C C . VAL A 1 197 ? -17.867 -14.754 7.280 1.00 93.12 197 VAL A C 1
ATOM 1513 O O . VAL A 1 197 ? -18.759 -14.099 6.742 1.00 93.12 197 VAL A O 1
ATOM 1516 N N . ARG A 1 198 ? -17.939 -16.082 7.406 1.00 91.88 198 ARG A N 1
ATOM 1517 C CA . ARG A 1 198 ? -19.141 -16.847 7.051 1.00 91.88 198 ARG A CA 1
ATOM 1518 C C . ARG A 1 198 ? -20.133 -16.858 8.208 1.00 91.88 198 ARG A C 1
ATOM 1520 O O . ARG A 1 198 ? -19.795 -17.271 9.314 1.00 91.88 198 ARG A O 1
ATOM 1527 N N . LEU A 1 199 ? -21.361 -16.435 7.928 1.00 89.19 199 LEU A N 1
ATOM 1528 C CA . LEU A 1 199 ? -22.508 -16.493 8.832 1.00 89.19 199 LEU A CA 1
ATOM 1529 C C . LEU A 1 199 ? -23.607 -17.311 8.142 1.00 89.19 199 LEU A C 1
ATOM 1531 O O . LEU A 1 199 ? -24.402 -16.775 7.368 1.00 89.19 199 LEU A O 1
ATOM 1535 N N . GLY A 1 200 ? -23.595 -18.628 8.375 1.00 89.25 200 GLY A N 1
ATOM 1536 C CA . GLY A 1 200 ? -24.375 -19.585 7.583 1.00 89.25 200 GLY A CA 1
ATOM 1537 C C . GLY A 1 200 ? -23.904 -19.594 6.126 1.00 89.25 200 GLY A C 1
ATOM 1538 O O . GLY A 1 200 ? -22.703 -19.667 5.867 1.00 89.25 200 GLY A O 1
ATOM 1539 N N . ASP A 1 201 ? -24.840 -19.435 5.190 1.00 90.19 201 ASP A N 1
ATOM 1540 C CA . ASP A 1 201 ? -24.559 -19.402 3.745 1.00 90.19 201 ASP A CA 1
ATOM 1541 C C . ASP A 1 201 ? -24.080 -18.032 3.236 1.00 90.19 201 ASP A C 1
ATOM 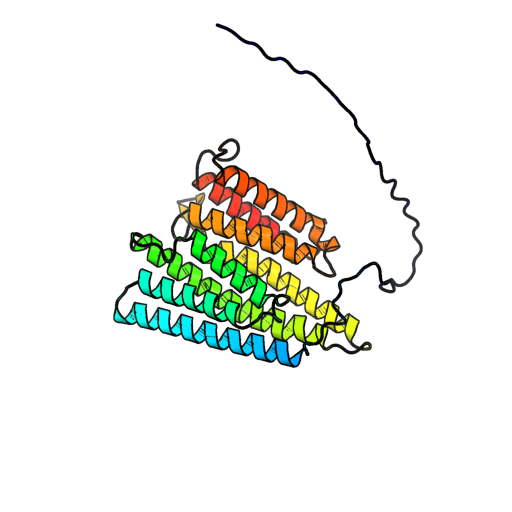1543 O O . ASP A 1 201 ? -23.764 -17.870 2.057 1.00 90.19 201 ASP A O 1
ATOM 1547 N N . ARG A 1 202 ? -24.030 -17.012 4.103 1.00 88.06 202 ARG A N 1
ATOM 1548 C CA . ARG A 1 202 ? -23.638 -15.649 3.718 1.00 88.06 202 ARG A CA 1
ATOM 1549 C C . ARG A 1 202 ? -22.186 -15.374 4.087 1.00 88.06 202 ARG A C 1
ATOM 1551 O O . ARG A 1 202 ? -21.788 -15.545 5.237 1.00 88.06 202 ARG A O 1
ATOM 1558 N N . VAL A 1 203 ? -21.413 -14.880 3.123 1.00 89.44 203 VAL A N 1
ATOM 1559 C CA . VAL A 1 203 ? -20.077 -14.313 3.357 1.00 89.44 203 VAL A CA 1
ATOM 1560 C C . VAL A 1 203 ? -20.234 -12.818 3.633 1.00 89.44 203 VAL A C 1
ATOM 1562 O O . VAL A 1 203 ? -20.858 -12.112 2.845 1.00 89.44 203 VAL A O 1
ATOM 1565 N N . GLN A 1 204 ? -19.705 -12.338 4.759 1.00 91.94 204 GLN A N 1
ATOM 1566 C CA . GLN A 1 204 ? -19.673 -10.918 5.106 1.00 91.94 204 GLN A CA 1
ATOM 1567 C C . GLN A 1 204 ? -18.242 -10.397 5.157 1.00 91.94 204 GLN A C 1
ATOM 1569 O O . GLN A 1 204 ? -17.371 -10.994 5.785 1.00 91.94 204 GLN A O 1
ATOM 1574 N N . THR A 1 205 ? -18.034 -9.240 4.545 1.00 94.50 205 THR A N 1
ATOM 1575 C CA . THR A 1 205 ? -16.785 -8.486 4.596 1.00 94.50 205 THR A CA 1
ATOM 1576 C C . THR A 1 205 ? -16.744 -7.658 5.878 1.00 94.50 205 THR A C 1
ATOM 1578 O O . THR A 1 205 ? -17.623 -6.827 6.110 1.00 94.50 205 THR A O 1
ATOM 1581 N N . VAL A 1 206 ? -15.737 -7.877 6.724 1.00 94.94 206 VAL A N 1
ATOM 1582 C CA . VAL A 1 206 ? -15.528 -7.128 7.973 1.00 94.94 206 VAL A CA 1
ATOM 1583 C C . VAL A 1 206 ? -14.133 -6.495 7.996 1.00 94.94 206 VAL A C 1
ATOM 1585 O O . VAL A 1 206 ? -13.185 -7.100 7.494 1.00 94.94 206 VAL A O 1
ATOM 1588 N N . PRO A 1 207 ? -13.967 -5.290 8.567 1.00 94.69 207 PRO A N 1
ATOM 1589 C CA . PRO A 1 207 ? -12.677 -4.615 8.589 1.00 94.69 207 PRO A CA 1
ATOM 1590 C C . PRO A 1 207 ? -11.782 -5.146 9.715 1.00 94.69 207 PRO A C 1
ATOM 1592 O O . PRO A 1 207 ? -12.250 -5.512 10.800 1.00 94.69 207 PRO A O 1
ATOM 1595 N N . VAL A 1 208 ? -10.471 -5.114 9.497 1.00 90.88 208 VAL A N 1
ATOM 1596 C CA . VAL A 1 208 ? -9.477 -5.201 10.568 1.00 90.88 208 VAL A CA 1
ATOM 1597 C C . VAL A 1 208 ? -9.333 -3.812 11.183 1.00 90.88 208 VAL A C 1
ATOM 1599 O O . VAL A 1 208 ? -8.736 -2.916 10.599 1.00 90.88 208 VAL A O 1
ATOM 1602 N N . GLY A 1 209 ? -9.922 -3.628 12.366 1.00 86.75 209 GLY A N 1
ATOM 1603 C CA . GLY A 1 209 ? -10.047 -2.312 12.996 1.00 86.75 209 GLY A CA 1
ATOM 1604 C C . GLY A 1 209 ? -11.412 -1.698 12.707 1.00 86.75 209 GLY A C 1
ATOM 1605 O O . GLY A 1 209 ? -12.428 -2.267 13.113 1.00 86.75 209 GLY A O 1
ATOM 1606 N N . ASP A 1 210 ? -11.429 -0.546 12.043 1.00 89.06 210 ASP A N 1
ATOM 1607 C CA . ASP A 1 210 ? -12.639 0.182 11.658 1.00 89.06 210 ASP A CA 1
ATOM 1608 C C . ASP A 1 210 ? -12.738 0.357 10.134 1.00 89.06 210 ASP A C 1
ATOM 1610 O O . ASP A 1 210 ? -11.728 0.442 9.436 1.00 89.06 210 ASP A O 1
ATOM 1614 N N . ALA A 1 211 ? -13.967 0.390 9.610 1.00 93.00 211 ALA A N 1
ATOM 1615 C CA . ALA A 1 211 ? -14.226 0.444 8.169 1.00 93.00 211 ALA A CA 1
ATOM 1616 C C . ALA A 1 211 ? -13.679 1.726 7.528 1.00 93.00 211 ALA A C 1
ATOM 1618 O O . ALA A 1 211 ? -13.145 1.685 6.419 1.00 93.00 211 ALA A O 1
ATOM 1619 N N . ARG A 1 212 ? -13.744 2.848 8.249 1.00 91.25 212 ARG A N 1
ATOM 1620 C CA . ARG A 1 212 ? -13.240 4.135 7.775 1.00 91.25 212 ARG A CA 1
ATOM 1621 C C . ARG A 1 212 ? -11.734 4.113 7.529 1.00 91.25 212 ARG A C 1
ATOM 1623 O O . ARG A 1 212 ? -11.292 4.589 6.485 1.00 91.25 212 ARG A O 1
ATOM 1630 N N . SER A 1 213 ? -10.956 3.520 8.431 1.00 90.94 213 SER A N 1
ATOM 1631 C CA . SER A 1 213 ? -9.520 3.295 8.241 1.00 90.94 213 SER A CA 1
ATOM 1632 C C . SER A 1 213 ? -9.242 2.490 6.970 1.00 90.94 213 SER A C 1
ATOM 1634 O O . SER A 1 213 ? -8.390 2.885 6.176 1.00 90.94 213 SER A O 1
ATOM 1636 N N . VAL A 1 214 ? -9.997 1.413 6.719 1.00 93.81 214 VAL A N 1
ATOM 1637 C CA . VAL A 1 214 ? -9.849 0.612 5.489 1.00 93.81 214 VAL A CA 1
ATOM 1638 C C . VAL A 1 214 ? -10.126 1.450 4.243 1.00 93.81 214 VAL A C 1
ATOM 1640 O O . VAL A 1 214 ? -9.315 1.444 3.322 1.00 93.81 214 VAL A O 1
ATOM 1643 N N . ILE A 1 215 ? -11.224 2.211 4.229 1.00 95.12 215 ILE A N 1
ATOM 1644 C CA . ILE A 1 215 ? -11.607 3.076 3.102 1.00 95.12 215 ILE A CA 1
ATOM 1645 C C . ILE A 1 215 ? -10.526 4.128 2.829 1.00 95.12 215 ILE A C 1
ATOM 1647 O O . ILE A 1 215 ? -10.150 4.341 1.679 1.00 95.12 215 ILE A O 1
ATOM 1651 N N . LYS A 1 216 ? -9.966 4.750 3.873 1.00 94.75 216 LYS A N 1
ATOM 1652 C CA . LYS A 1 216 ? -8.879 5.732 3.738 1.00 94.75 216 LYS A CA 1
ATOM 1653 C C . LYS A 1 216 ? -7.604 5.125 3.163 1.00 94.75 216 LYS A C 1
ATOM 1655 O O . LYS A 1 216 ? -6.970 5.731 2.303 1.00 94.75 216 LYS A O 1
ATOM 1660 N N . VAL A 1 217 ? -7.218 3.938 3.624 1.00 95.75 217 VAL A N 1
ATOM 1661 C CA . VAL A 1 217 ? -6.036 3.251 3.089 1.00 95.75 217 VAL A CA 1
ATOM 1662 C C . VAL A 1 217 ? -6.279 2.799 1.648 1.00 95.75 217 VAL A C 1
ATOM 1664 O O . VAL A 1 217 ? -5.403 2.977 0.803 1.00 95.75 217 VAL A O 1
ATOM 1667 N N . ALA A 1 218 ? -7.478 2.298 1.344 1.00 96.94 218 ALA A N 1
ATOM 1668 C CA . ALA A 1 218 ? -7.888 1.950 -0.011 1.00 96.94 218 ALA A CA 1
ATOM 1669 C C . ALA A 1 218 ? -7.880 3.164 -0.947 1.00 96.94 218 ALA A C 1
ATOM 1671 O O . ALA A 1 218 ? -7.410 3.048 -2.075 1.00 96.94 218 ALA A O 1
ATOM 1672 N N . LEU A 1 219 ? -8.315 4.339 -0.486 1.00 95.69 219 LEU A N 1
ATOM 1673 C CA . LEU A 1 219 ? -8.221 5.592 -1.237 1.00 95.69 219 LEU A CA 1
ATOM 1674 C C . LEU A 1 219 ? -6.760 5.921 -1.574 1.00 95.69 219 LEU A C 1
ATOM 1676 O O . LEU A 1 219 ? -6.433 6.141 -2.736 1.00 95.69 219 LEU A O 1
ATOM 1680 N N . THR A 1 220 ? -5.853 5.883 -0.596 1.00 96.56 220 THR A N 1
ATOM 1681 C CA . THR A 1 220 ? -4.427 6.160 -0.842 1.00 96.56 220 THR A CA 1
ATOM 1682 C C . THR A 1 220 ? -3.810 5.169 -1.826 1.00 96.56 220 THR A C 1
ATOM 1684 O O . THR A 1 220 ? -3.110 5.571 -2.756 1.00 96.56 220 THR A O 1
ATOM 1687 N N . LEU A 1 221 ? -4.055 3.873 -1.632 1.00 97.19 221 LEU A N 1
ATOM 1688 C CA . LEU A 1 221 ? -3.399 2.829 -2.415 1.00 97.19 221 LEU A CA 1
ATOM 1689 C C . LEU A 1 221 ? -4.033 2.617 -3.797 1.00 97.19 221 LEU A C 1
ATOM 1691 O O . LEU A 1 221 ? -3.308 2.285 -4.729 1.00 97.19 221 LEU A O 1
ATOM 1695 N N . SER A 1 222 ? -5.332 2.862 -3.980 1.00 97.00 222 SER A N 1
ATOM 1696 C CA . SER A 1 222 ? -5.971 2.828 -5.308 1.00 97.00 222 SER A CA 1
ATOM 1697 C C . SER A 1 222 ? -5.444 3.940 -6.216 1.00 97.00 222 SER A C 1
ATOM 1699 O O . SER A 1 222 ? -4.988 3.646 -7.319 1.00 97.00 222 SER A O 1
ATOM 1701 N N . ALA A 1 223 ? -5.401 5.188 -5.727 1.00 96.88 223 ALA A N 1
ATOM 1702 C CA . ALA A 1 223 ? -4.817 6.314 -6.462 1.00 96.88 223 ALA A CA 1
ATOM 1703 C C . ALA A 1 223 ? -3.343 6.067 -6.794 1.00 96.88 223 ALA A C 1
ATOM 1705 O O . ALA A 1 223 ? -2.908 6.275 -7.924 1.00 96.88 223 ALA A O 1
ATOM 1706 N N . ALA A 1 224 ? -2.578 5.590 -5.810 1.00 96.38 224 ALA A N 1
ATOM 1707 C CA . ALA A 1 224 ? -1.178 5.241 -5.994 1.00 96.38 224 ALA A CA 1
ATOM 1708 C C . ALA A 1 224 ? -0.978 4.168 -7.071 1.00 96.38 224 ALA A C 1
ATOM 1710 O O . ALA A 1 224 ? -0.135 4.341 -7.942 1.00 96.38 224 ALA A O 1
ATOM 1711 N N . THR A 1 225 ? -1.767 3.090 -7.032 1.00 96.62 225 THR A N 1
ATOM 1712 C CA . THR A 1 225 ? -1.679 1.999 -8.014 1.00 96.62 225 THR A CA 1
ATOM 1713 C C . THR A 1 225 ? -2.028 2.494 -9.413 1.00 96.62 225 THR A C 1
ATOM 1715 O O . THR A 1 225 ? -1.328 2.148 -10.357 1.00 96.62 225 THR A O 1
ATOM 1718 N N . ALA A 1 226 ? -3.061 3.331 -9.552 1.00 96.44 226 ALA A N 1
ATOM 1719 C CA . ALA A 1 226 ? -3.420 3.924 -10.839 1.00 96.44 226 ALA A CA 1
ATOM 1720 C C . ALA A 1 226 ? -2.278 4.784 -11.397 1.00 96.44 226 ALA A C 1
ATOM 1722 O O . ALA A 1 226 ? -1.893 4.611 -12.547 1.00 96.44 226 ALA A O 1
ATOM 1723 N N . SER A 1 227 ? -1.709 5.664 -10.565 1.00 95.50 227 SER A N 1
ATOM 1724 C CA . SER A 1 227 ? -0.578 6.517 -10.949 1.00 95.50 227 SER A CA 1
ATOM 1725 C C . SER A 1 227 ? 0.656 5.701 -11.327 1.00 95.50 227 SER A C 1
ATOM 1727 O O . SER A 1 227 ? 1.317 6.026 -12.302 1.00 95.50 227 SER A O 1
ATOM 1729 N N . ASP A 1 228 ? 0.975 4.644 -10.576 1.00 94.75 228 ASP A N 1
ATOM 1730 C CA . ASP A 1 228 ? 2.124 3.799 -10.900 1.00 94.75 228 ASP A CA 1
ATOM 1731 C C . ASP A 1 228 ? 1.900 3.059 -12.228 1.00 94.75 228 ASP A C 1
ATOM 1733 O O . ASP A 1 228 ? 2.814 2.990 -13.046 1.00 94.75 228 ASP A O 1
ATOM 1737 N N . LEU A 1 229 ? 0.703 2.502 -12.456 1.00 93.31 229 LEU A N 1
ATOM 1738 C CA . LEU A 1 229 ? 0.364 1.800 -13.701 1.00 93.31 229 LEU A CA 1
ATOM 1739 C C . LEU A 1 229 ? 0.392 2.728 -14.922 1.00 93.31 229 LEU A C 1
ATOM 1741 O O . LEU A 1 229 ? 0.743 2.276 -16.007 1.00 93.31 229 LEU A O 1
ATOM 1745 N N . ASP A 1 230 ? 0.046 4.003 -14.755 1.00 92.88 230 ASP A N 1
ATOM 1746 C CA . ASP A 1 230 ? 0.118 5.008 -15.822 1.00 92.88 230 ASP A CA 1
ATOM 1747 C C . ASP A 1 230 ? 1.572 5.310 -16.239 1.00 92.88 230 ASP A C 1
ATOM 1749 O O . ASP A 1 230 ? 1.859 5.536 -17.417 1.00 92.88 230 ASP A O 1
ATOM 1753 N N . GLU A 1 231 ? 2.509 5.217 -15.288 1.00 90.25 231 GLU A N 1
ATOM 1754 C CA . GLU A 1 231 ? 3.954 5.387 -15.500 1.00 90.25 231 GLU A CA 1
ATOM 1755 C C . GLU A 1 231 ? 4.666 4.129 -16.055 1.00 90.25 231 GLU A C 1
ATOM 1757 O O . GLU A 1 231 ? 5.856 4.191 -16.371 1.00 90.25 231 GLU A O 1
ATOM 1762 N N . SER A 1 232 ? 3.978 2.986 -16.169 1.00 91.19 232 SER A N 1
ATOM 1763 C CA . SER A 1 232 ? 4.536 1.735 -16.713 1.00 91.19 232 SER A CA 1
ATOM 1764 C C . SER A 1 232 ? 4.838 1.837 -18.213 1.00 91.19 232 SER A C 1
ATOM 1766 O O . SER A 1 232 ? 4.082 2.444 -18.976 1.00 91.19 232 SER A O 1
ATOM 1768 N N . LEU A 1 233 ? 5.882 1.143 -18.684 1.00 88.81 233 LEU A N 1
ATOM 1769 C CA . LEU A 1 233 ? 6.162 0.985 -20.121 1.00 88.81 233 LEU A CA 1
ATOM 1770 C C . LEU A 1 233 ? 5.044 0.211 -20.845 1.00 88.81 233 LEU A C 1
ATOM 1772 O O . LEU A 1 233 ? 4.936 0.261 -22.072 1.00 88.81 233 LEU A O 1
ATOM 1776 N N . TRP A 1 234 ? 4.220 -0.526 -20.098 1.00 90.75 234 TRP A N 1
ATOM 1777 C CA . TRP A 1 234 ? 3.078 -1.305 -20.572 1.00 90.75 234 TRP A CA 1
ATOM 1778 C C . TRP A 1 234 ? 1.728 -0.674 -20.204 1.00 90.75 234 TRP A C 1
ATOM 1780 O O . TRP A 1 234 ? 0.711 -1.365 -20.262 1.00 90.75 234 TRP A O 1
ATOM 1790 N N . ASN A 1 235 ? 1.680 0.622 -19.871 1.00 90.06 235 ASN A N 1
ATOM 1791 C CA . ASN A 1 235 ? 0.461 1.306 -19.418 1.00 90.06 235 ASN A CA 1
ATOM 1792 C C . ASN A 1 235 ? -0.785 1.042 -20.293 1.00 90.06 235 ASN A C 1
ATOM 1794 O O . ASN A 1 235 ? -1.872 0.808 -19.763 1.00 90.06 235 ASN A O 1
ATOM 1798 N N . TYR A 1 236 ? -0.636 0.958 -21.621 1.00 89.44 236 TYR A N 1
ATOM 1799 C CA . TYR A 1 236 ? -1.730 0.670 -22.554 1.00 89.44 236 TYR A CA 1
ATOM 1800 C C . TYR A 1 236 ? -2.446 -0.657 -22.249 1.00 89.44 236 TYR A C 1
ATOM 1802 O O . TYR A 1 236 ? -3.667 -0.745 -22.405 1.00 89.44 236 TYR A O 1
ATOM 1810 N N . ARG A 1 237 ? -1.716 -1.671 -21.759 1.00 89.19 237 ARG A N 1
ATOM 1811 C CA . ARG A 1 237 ? -2.260 -2.986 -21.368 1.00 89.19 237 ARG A CA 1
ATOM 1812 C C . ARG A 1 237 ? -3.121 -2.912 -20.111 1.00 89.19 237 ARG A C 1
ATOM 1814 O O . ARG A 1 237 ? -3.984 -3.768 -19.898 1.00 89.19 237 ARG A O 1
ATOM 1821 N N . PHE A 1 238 ? -2.902 -1.887 -19.293 1.00 90.38 238 PHE A N 1
ATOM 1822 C CA . PHE A 1 238 ? -3.555 -1.680 -18.002 1.00 90.38 238 PHE A CA 1
ATOM 1823 C C . PHE A 1 238 ? -4.600 -0.566 -18.025 1.00 90.38 238 PHE A C 1
ATOM 1825 O O . PHE A 1 238 ? -5.147 -0.244 -16.977 1.00 90.38 238 PHE A O 1
ATOM 1832 N N . SER A 1 239 ? -4.911 0.003 -19.193 1.00 90.38 239 SER A N 1
ATOM 1833 C CA . SER A 1 239 ? -5.833 1.139 -19.332 1.00 90.38 239 SER A CA 1
ATOM 1834 C C . SER A 1 239 ? -7.193 0.928 -18.650 1.00 90.38 239 SER A C 1
ATOM 1836 O O . SER A 1 239 ? -7.653 1.823 -17.939 1.00 90.38 239 SER A O 1
ATOM 1838 N N . CYS A 1 240 ? -7.805 -0.257 -18.763 1.00 91.56 240 CYS A N 1
ATOM 1839 C CA . CYS A 1 240 ? -9.063 -0.557 -18.070 1.00 91.56 240 CYS A CA 1
ATOM 1840 C C . CYS A 1 240 ? -8.882 -0.625 -16.550 1.00 91.56 240 CYS A C 1
ATOM 1842 O O . CYS A 1 240 ? -9.678 -0.051 -15.813 1.00 91.56 240 CYS A O 1
ATOM 1844 N N . ALA A 1 241 ? -7.806 -1.254 -16.067 1.00 94.00 241 ALA A N 1
ATOM 1845 C CA . ALA A 1 241 ? -7.518 -1.308 -14.635 1.00 94.00 241 ALA A CA 1
ATOM 1846 C C . ALA A 1 241 ? -7.192 0.079 -14.051 1.00 94.00 241 ALA A C 1
ATOM 1848 O O . ALA A 1 241 ? -7.620 0.389 -12.942 1.00 94.00 241 ALA A O 1
ATOM 1849 N N . ILE A 1 242 ? -6.475 0.929 -14.794 1.00 94.81 242 ILE A N 1
ATOM 1850 C CA . ILE A 1 242 ? -6.208 2.326 -14.424 1.00 94.81 242 ILE A CA 1
ATOM 1851 C C . ILE A 1 242 ? -7.531 3.085 -14.296 1.00 94.81 242 ILE A C 1
ATOM 1853 O O . ILE A 1 242 ? -7.771 3.717 -13.268 1.00 94.81 242 ILE A O 1
ATOM 1857 N N . SER A 1 243 ? -8.405 2.979 -15.302 1.00 95.81 243 SER A N 1
ATOM 1858 C CA . SER A 1 243 ? -9.717 3.631 -15.289 1.00 95.81 243 SER A CA 1
ATOM 1859 C C . SER A 1 243 ? -10.583 3.145 -14.123 1.00 95.81 243 SER A C 1
ATOM 1861 O O . SER A 1 243 ? -11.116 3.961 -13.373 1.00 95.81 243 SER A O 1
ATOM 1863 N N . ASP A 1 244 ? -10.647 1.832 -13.897 1.00 96.88 244 ASP A N 1
ATOM 1864 C CA . ASP A 1 244 ? -11.377 1.238 -12.776 1.00 96.88 244 ASP A CA 1
ATOM 1865 C C . ASP A 1 244 ? -10.854 1.728 -11.415 1.00 96.88 244 ASP A C 1
ATOM 1867 O O . ASP A 1 244 ? -11.638 2.052 -10.520 1.00 96.88 244 ASP A O 1
ATOM 1871 N N . LEU A 1 245 ? -9.530 1.829 -11.244 1.00 97.44 245 LEU A N 1
ATOM 1872 C CA . LEU A 1 245 ? -8.919 2.350 -10.018 1.00 97.44 245 LEU A CA 1
ATOM 1873 C C . LEU A 1 245 ? -9.210 3.837 -9.811 1.00 97.44 245 LEU A C 1
ATOM 1875 O O . LEU A 1 245 ? -9.432 4.250 -8.674 1.00 97.44 245 LEU A O 1
ATOM 1879 N N . GLN A 1 246 ? -9.226 4.636 -10.879 1.00 97.31 246 GLN A N 1
ATOM 1880 C CA . GLN A 1 246 ? -9.597 6.052 -10.822 1.00 97.31 246 GLN A CA 1
ATOM 1881 C C . GLN A 1 246 ? -11.075 6.224 -10.446 1.00 97.31 246 GLN A C 1
ATOM 1883 O O . GLN A 1 246 ? -11.391 7.035 -9.575 1.00 97.31 246 GLN A O 1
ATOM 1888 N N . ILE A 1 247 ? -11.970 5.419 -11.029 1.00 97.50 247 ILE A N 1
ATOM 1889 C CA . ILE A 1 247 ? -13.402 5.401 -10.690 1.00 97.50 247 ILE A CA 1
ATOM 1890 C C . ILE A 1 247 ? -13.597 5.006 -9.225 1.00 97.50 247 ILE A C 1
ATOM 1892 O O . ILE A 1 247 ? -14.323 5.686 -8.495 1.00 97.50 247 ILE A O 1
ATOM 1896 N N . LEU A 1 248 ? -12.929 3.939 -8.771 1.00 97.75 248 LEU A N 1
ATOM 1897 C CA . LEU A 1 248 ? -12.952 3.534 -7.369 1.00 97.75 248 LEU A CA 1
ATOM 1898 C C . LEU A 1 248 ? -12.445 4.670 -6.473 1.00 97.75 248 LEU A C 1
ATOM 1900 O O . LEU A 1 248 ? -13.085 4.987 -5.474 1.00 97.75 248 LEU A O 1
ATOM 1904 N N . ASN A 1 249 ? -11.334 5.312 -6.832 1.00 97.31 249 ASN A N 1
ATOM 1905 C CA . ASN A 1 249 ? -10.755 6.383 -6.033 1.00 97.31 249 ASN A CA 1
ATOM 1906 C C . ASN A 1 249 ? -11.705 7.573 -5.859 1.00 97.31 249 ASN A C 1
ATOM 1908 O O . ASN A 1 249 ? -11.950 7.993 -4.726 1.00 97.31 249 ASN A O 1
ATOM 1912 N N . GLU A 1 250 ? -12.275 8.077 -6.955 1.00 97.00 250 GLU A N 1
ATOM 1913 C CA . GLU A 1 250 ? -13.223 9.193 -6.901 1.00 97.00 250 GLU A CA 1
ATOM 1914 C C . GLU A 1 250 ? -14.500 8.797 -6.149 1.00 97.00 250 GLU A C 1
ATOM 1916 O O . GLU A 1 250 ? -14.967 9.559 -5.306 1.00 97.00 250 GLU A O 1
ATOM 1921 N N . THR A 1 251 ? -14.990 7.566 -6.326 1.00 96.94 251 THR A N 1
ATOM 1922 C CA . THR A 1 251 ? -16.128 7.031 -5.559 1.00 96.94 251 THR A CA 1
ATOM 1923 C C . THR A 1 251 ? -15.876 7.086 -4.046 1.00 96.94 251 THR A C 1
ATOM 1925 O O . THR A 1 251 ? -16.700 7.598 -3.283 1.00 96.94 251 THR A O 1
ATOM 1928 N N . LEU A 1 252 ? -14.718 6.595 -3.589 1.00 96.25 252 LEU A N 1
ATOM 1929 C CA . LEU A 1 252 ? -14.368 6.595 -2.163 1.00 96.25 252 LEU A CA 1
ATOM 1930 C C . LEU A 1 252 ? -14.127 8.004 -1.624 1.00 96.25 252 LEU A C 1
ATOM 1932 O O . LEU A 1 252 ? -14.481 8.298 -0.483 1.00 96.25 252 LEU A O 1
ATOM 1936 N N . LYS A 1 253 ? -13.543 8.883 -2.437 1.00 95.81 253 LYS A N 1
ATOM 1937 C CA . LYS A 1 253 ? -13.291 10.283 -2.092 1.00 95.81 253 LYS A CA 1
ATOM 1938 C C . LYS A 1 253 ? -14.590 11.065 -1.930 1.00 95.81 253 LYS A C 1
ATOM 1940 O O . LYS A 1 253 ? -14.739 11.779 -0.942 1.00 95.81 253 LYS A O 1
ATOM 1945 N N . THR A 1 254 ? -15.544 10.897 -2.844 1.00 95.31 254 THR A N 1
ATOM 1946 C CA . THR A 1 254 ? -16.884 11.489 -2.747 1.00 95.31 254 THR A CA 1
ATOM 1947 C C . THR A 1 254 ? -17.603 11.015 -1.484 1.00 95.31 254 THR A C 1
ATOM 1949 O O . THR A 1 254 ? -18.161 11.836 -0.751 1.00 95.31 254 THR A O 1
ATOM 1952 N N . TYR A 1 255 ? -17.517 9.721 -1.166 1.00 95.25 255 TYR A N 1
ATOM 1953 C CA . TYR A 1 255 ? -18.070 9.189 0.079 1.00 95.25 255 TYR A CA 1
ATOM 1954 C C . TYR A 1 255 ? -17.408 9.783 1.330 1.00 95.25 255 TYR A C 1
ATOM 1956 O O . TYR A 1 255 ? -18.090 10.223 2.256 1.00 95.25 255 TYR A O 1
ATOM 1964 N N . ASP A 1 256 ? -16.078 9.857 1.353 1.00 91.69 256 ASP A N 1
ATOM 1965 C CA . ASP A 1 256 ? -15.321 10.409 2.477 1.00 91.69 256 ASP A CA 1
ATOM 1966 C C . ASP A 1 256 ? -15.575 11.912 2.708 1.00 91.69 256 ASP A C 1
ATOM 1968 O O . ASP A 1 256 ? -15.491 12.391 3.841 1.00 91.69 256 ASP A O 1
ATOM 1972 N N . GLN A 1 257 ? -15.959 12.645 1.660 1.00 93.62 257 GLN A N 1
ATOM 1973 C CA . GLN A 1 257 ? -16.422 14.036 1.739 1.00 93.62 257 GLN A CA 1
ATOM 1974 C C . GLN A 1 257 ? -17.851 14.177 2.295 1.00 93.62 257 GLN A C 1
ATOM 1976 O O . GLN A 1 257 ? -18.318 15.296 2.509 1.00 93.62 257 GLN A O 1
ATOM 1981 N N . GLY A 1 258 ? -18.536 13.065 2.570 1.00 92.56 258 GLY A N 1
ATOM 1982 C CA . GLY A 1 258 ? -19.858 13.029 3.192 1.00 92.56 258 GLY A CA 1
ATOM 1983 C C . GLY A 1 258 ? -21.019 12.815 2.223 1.00 92.56 258 GLY A C 1
ATOM 1984 O O . GLY A 1 258 ? -22.165 12.821 2.678 1.00 92.56 258 GLY A O 1
ATOM 1985 N N . ASN A 1 259 ? -20.767 12.603 0.925 1.00 93.56 259 ASN A N 1
ATOM 1986 C CA . ASN A 1 259 ? -21.830 12.234 -0.009 1.00 93.56 259 ASN A CA 1
ATOM 1987 C C . ASN A 1 259 ? -22.224 10.758 0.199 1.00 93.56 259 ASN A C 1
ATOM 1989 O O . ASN A 1 259 ? -21.417 9.850 0.016 1.00 93.56 259 ASN A O 1
ATOM 1993 N N . LYS A 1 260 ? -23.486 10.526 0.568 1.00 92.81 260 LYS A N 1
ATOM 1994 C CA . LYS A 1 260 ? -24.050 9.198 0.852 1.00 92.81 260 LYS A CA 1
ATOM 1995 C C . LYS A 1 260 ? -24.968 8.659 -0.248 1.00 92.81 260 LYS A C 1
ATOM 1997 O O . LYS A 1 260 ? -25.666 7.681 -0.017 1.00 92.81 260 LYS A O 1
ATOM 2002 N N . GLU A 1 261 ? -24.989 9.274 -1.429 1.00 93.19 261 GLU A N 1
ATOM 2003 C CA . GLU A 1 261 ? -25.843 8.842 -2.547 1.00 93.19 261 GLU A CA 1
ATOM 2004 C C . GLU A 1 261 ? -25.570 7.393 -2.969 1.00 93.19 261 GLU A C 1
ATOM 2006 O O . GLU A 1 261 ? -26.501 6.667 -3.302 1.00 93.19 261 GLU A O 1
ATOM 2011 N N . MET A 1 262 ? -24.303 6.966 -2.933 1.00 91.88 262 MET A N 1
ATOM 2012 C CA . MET A 1 262 ? -23.900 5.622 -3.360 1.00 91.88 262 MET A CA 1
ATOM 2013 C C . MET A 1 262 ? -23.846 4.600 -2.217 1.00 91.88 262 MET A C 1
ATOM 2015 O O . MET A 1 262 ? -24.034 3.409 -2.456 1.00 91.88 262 MET A O 1
ATOM 2019 N N . PHE A 1 263 ? -23.585 5.049 -0.984 1.00 96.06 263 PHE A N 1
ATOM 2020 C CA . PHE A 1 263 ? -23.468 4.179 0.187 1.00 96.06 263 PHE A CA 1
ATOM 2021 C C . PHE A 1 263 ? -24.199 4.791 1.379 1.00 96.06 263 PHE A C 1
ATOM 2023 O O . PHE A 1 263 ? -23.853 5.880 1.847 1.00 96.06 263 PHE A O 1
ATOM 2030 N N . GLU A 1 264 ? -25.161 4.053 1.924 1.00 92.25 264 GLU A N 1
ATOM 2031 C CA . GLU A 1 264 ? -25.925 4.492 3.095 1.00 92.25 264 GLU A CA 1
ATOM 2032 C C . GLU A 1 264 ? -25.056 4.483 4.366 1.00 92.25 264 GLU A C 1
ATOM 2034 O O . GLU A 1 264 ? -25.193 5.346 5.243 1.00 92.25 264 GLU A O 1
ATOM 2039 N N . ASP A 1 265 ? -24.125 3.526 4.451 1.00 93.44 265 ASP A N 1
ATOM 2040 C CA . ASP A 1 265 ? -23.256 3.302 5.603 1.00 93.44 265 ASP A CA 1
ATOM 2041 C C . ASP A 1 265 ? -21.842 2.809 5.226 1.00 93.44 265 ASP A C 1
ATOM 2043 O O . ASP A 1 265 ? -21.533 2.484 4.076 1.00 93.44 265 ASP A O 1
ATOM 2047 N N . GLU A 1 266 ? -20.953 2.769 6.225 1.00 93.94 266 GLU A N 1
ATOM 2048 C CA . GLU A 1 266 ? -19.554 2.354 6.044 1.00 93.94 266 GLU A CA 1
ATOM 2049 C C . GLU A 1 266 ? -19.422 0.867 5.682 1.00 93.94 266 GLU A C 1
ATOM 2051 O O . GLU A 1 266 ? -18.420 0.459 5.093 1.00 93.94 266 GLU A O 1
ATOM 2056 N N . LYS A 1 267 ? -20.416 0.036 6.024 1.00 94.06 267 LYS A N 1
ATOM 2057 C CA . LYS A 1 267 ? -20.402 -1.400 5.726 1.00 94.06 267 LYS A CA 1
ATOM 2058 C C . LYS A 1 267 ? -20.629 -1.636 4.236 1.00 94.06 267 LYS A C 1
ATOM 2060 O O . LYS A 1 267 ? -19.928 -2.463 3.643 1.00 94.06 267 LYS A O 1
ATOM 2065 N N . GLN A 1 268 ? -21.571 -0.914 3.633 1.00 95.38 268 GLN A N 1
ATOM 2066 C CA . GLN A 1 268 ? -21.803 -0.925 2.189 1.00 95.38 268 GLN A CA 1
ATOM 2067 C C . GLN A 1 268 ? -20.558 -0.426 1.448 1.00 95.38 268 GLN A C 1
ATOM 2069 O O . GLN A 1 268 ? -20.056 -1.133 0.573 1.00 95.38 268 GLN A O 1
ATOM 2074 N N . ALA A 1 269 ? -19.994 0.712 1.872 1.00 96.69 269 ALA A N 1
ATOM 2075 C CA . ALA A 1 269 ? -18.777 1.270 1.281 1.00 96.69 269 ALA A CA 1
ATOM 2076 C C . ALA A 1 269 ? -17.583 0.300 1.373 1.00 96.69 269 ALA A C 1
ATOM 2078 O O . ALA A 1 269 ? -16.887 0.075 0.382 1.00 96.69 269 ALA A O 1
ATOM 2079 N N . LEU A 1 270 ? -17.367 -0.342 2.528 1.00 96.75 270 LEU A N 1
ATOM 2080 C CA . LEU A 1 270 ? -16.322 -1.357 2.710 1.00 96.75 270 LEU A CA 1
ATOM 2081 C C . LEU A 1 270 ? -16.522 -2.565 1.788 1.00 96.75 270 LEU A C 1
ATOM 2083 O O . LEU A 1 270 ? -15.566 -3.036 1.172 1.00 96.75 270 LEU A O 1
ATOM 2087 N N . THR A 1 271 ? -17.750 -3.079 1.707 1.00 96.12 271 THR A N 1
ATOM 2088 C CA . THR A 1 271 ? -18.070 -4.260 0.892 1.00 96.12 271 THR A CA 1
ATOM 2089 C C . THR A 1 271 ? -17.842 -3.969 -0.589 1.00 96.12 271 THR A C 1
ATOM 2091 O O . THR A 1 271 ? -17.191 -4.760 -1.272 1.00 96.12 271 THR A O 1
ATOM 2094 N N . TYR A 1 272 ? -18.303 -2.807 -1.060 1.00 96.81 272 TYR A N 1
ATOM 2095 C CA . TYR A 1 272 ? -18.036 -2.319 -2.410 1.00 96.81 272 TYR A CA 1
ATOM 2096 C C . TYR A 1 272 ? -16.531 -2.190 -2.669 1.00 96.81 272 TYR A C 1
ATOM 2098 O O . TYR A 1 272 ? -16.020 -2.773 -3.620 1.00 96.81 272 TYR A O 1
ATOM 2106 N N . THR A 1 273 ? -15.804 -1.517 -1.770 1.00 97.56 273 THR A N 1
ATOM 2107 C CA . THR A 1 273 ? -14.348 -1.319 -1.876 1.00 97.56 273 THR A CA 1
ATOM 2108 C C . THR A 1 273 ? -13.607 -2.645 -2.021 1.00 97.56 273 THR A C 1
ATOM 2110 O O . THR A 1 273 ? -12.798 -2.811 -2.930 1.00 97.56 273 THR A O 1
ATOM 2113 N N . ALA A 1 274 ? -13.890 -3.611 -1.143 1.00 97.19 274 ALA A N 1
ATOM 2114 C CA . ALA A 1 274 ? -13.239 -4.915 -1.178 1.00 97.19 274 ALA A CA 1
ATOM 2115 C C . ALA A 1 274 ? -13.579 -5.690 -2.462 1.00 97.19 274 ALA A C 1
ATOM 2117 O O . ALA A 1 274 ? -12.700 -6.327 -3.044 1.00 97.19 274 ALA A O 1
ATOM 2118 N N . SER A 1 275 ? -14.833 -5.618 -2.919 1.00 96.56 275 SER A N 1
ATOM 2119 C CA . SER A 1 275 ? -15.272 -6.251 -4.166 1.00 96.56 275 SER A CA 1
ATOM 2120 C C . SER A 1 275 ? -14.555 -5.665 -5.383 1.00 96.56 275 SER A C 1
ATOM 2122 O O . SER A 1 275 ? -14.003 -6.422 -6.183 1.00 96.56 275 SER A O 1
ATOM 2124 N N . GLU A 1 276 ? -14.496 -4.337 -5.497 1.00 97.50 276 GLU A N 1
ATOM 2125 C CA . GLU A 1 276 ? -13.848 -3.669 -6.627 1.00 97.50 276 GLU A CA 1
ATOM 2126 C C . GLU A 1 276 ? -12.341 -3.909 -6.642 1.00 97.50 276 GLU A C 1
ATOM 2128 O O . GLU A 1 276 ? -11.798 -4.296 -7.673 1.00 97.50 276 GLU A O 1
ATOM 2133 N N . ILE A 1 277 ? -11.658 -3.806 -5.498 1.00 97.50 277 ILE A N 1
ATOM 2134 C CA . ILE A 1 277 ? -10.223 -4.125 -5.415 1.00 97.50 277 ILE A CA 1
ATOM 2135 C C . ILE A 1 277 ? -9.964 -5.576 -5.843 1.00 97.50 277 ILE A C 1
ATOM 2137 O O . ILE A 1 277 ? -9.026 -5.838 -6.597 1.00 97.50 277 ILE A O 1
ATOM 2141 N N . LYS A 1 278 ? -10.806 -6.525 -5.413 1.00 95.94 278 LYS A N 1
ATOM 2142 C CA . LYS A 1 278 ? -10.688 -7.944 -5.785 1.00 95.94 278 LYS A CA 1
ATOM 2143 C C . LYS A 1 278 ? -10.896 -8.157 -7.284 1.00 95.94 278 LYS A C 1
ATOM 2145 O O . LYS A 1 278 ? -10.144 -8.917 -7.897 1.00 95.94 278 LYS A O 1
ATOM 2150 N N . ARG A 1 279 ? -11.889 -7.485 -7.875 1.00 95.44 279 ARG A N 1
ATOM 2151 C CA . ARG A 1 279 ? -12.159 -7.513 -9.320 1.00 95.44 279 ARG A CA 1
ATOM 2152 C C . ARG A 1 279 ? -10.970 -6.961 -10.105 1.00 95.44 279 ARG A C 1
ATOM 2154 O O . ARG A 1 279 ? -10.444 -7.660 -10.966 1.00 95.44 279 ARG A O 1
ATOM 2161 N N . ILE A 1 280 ? -10.510 -5.761 -9.760 1.00 95.31 280 ILE A N 1
ATOM 2162 C CA . ILE A 1 280 ? -9.407 -5.068 -10.436 1.00 95.31 280 ILE A CA 1
ATOM 2163 C C . ILE A 1 280 ? -8.100 -5.859 -10.312 1.00 95.31 280 ILE A C 1
ATOM 2165 O O . ILE A 1 280 ? -7.413 -6.067 -11.311 1.00 95.31 280 ILE A O 1
ATOM 2169 N N . SER A 1 281 ? -7.766 -6.353 -9.113 1.00 93.56 281 SER A N 1
ATOM 2170 C CA . SER A 1 281 ? -6.565 -7.173 -8.892 1.00 93.56 281 SER A CA 1
ATOM 2171 C C . SER A 1 281 ? -6.576 -8.431 -9.769 1.00 93.56 281 SER A C 1
ATOM 2173 O O . SER A 1 281 ? -5.571 -8.770 -10.398 1.00 93.56 281 SER A O 1
ATOM 2175 N N . LYS A 1 282 ? -7.736 -9.094 -9.897 1.00 90.06 282 LYS A N 1
ATOM 2176 C CA . LYS A 1 282 ? -7.894 -10.244 -10.796 1.00 90.06 282 LYS A CA 1
ATOM 2177 C C . LYS A 1 282 ? -7.642 -9.858 -12.256 1.00 90.06 282 LYS A C 1
ATOM 2179 O O . LYS A 1 282 ? -6.925 -10.585 -12.939 1.00 90.06 282 LYS A O 1
ATOM 2184 N N . THR A 1 283 ? -8.191 -8.735 -12.713 1.00 86.94 283 THR A N 1
ATOM 2185 C CA . THR A 1 283 ? -7.998 -8.225 -14.078 1.00 86.94 283 THR A CA 1
ATOM 2186 C C . THR A 1 283 ? -6.529 -7.900 -14.367 1.00 86.94 283 THR A C 1
ATOM 2188 O O . THR A 1 283 ? -6.007 -8.307 -15.400 1.00 86.94 283 THR A O 1
ATOM 2191 N N . LEU A 1 284 ? -5.818 -7.253 -13.436 1.00 87.50 284 LEU A N 1
ATOM 2192 C CA . LEU A 1 284 ? -4.390 -6.938 -13.590 1.00 87.50 284 LEU A CA 1
ATOM 2193 C C . LEU A 1 284 ? -3.520 -8.186 -13.796 1.00 87.50 284 LEU A C 1
ATOM 2195 O O . LEU A 1 284 ? -2.589 -8.170 -14.600 1.00 87.50 284 LEU A O 1
ATOM 2199 N N . ARG A 1 285 ? -3.833 -9.287 -13.103 1.00 82.56 285 ARG A N 1
ATOM 2200 C CA . ARG A 1 285 ? -3.077 -10.548 -13.209 1.00 82.56 285 ARG A CA 1
ATOM 2201 C C . ARG A 1 285 ? -3.226 -11.246 -14.558 1.00 82.56 285 ARG A C 1
ATOM 2203 O O . ARG A 1 285 ? -2.369 -12.053 -14.900 1.00 82.56 285 ARG A O 1
ATOM 2210 N N . LEU A 1 286 ? -4.286 -10.952 -15.309 1.00 75.62 286 LEU A N 1
ATOM 2211 C CA . LEU A 1 286 ? -4.480 -11.499 -16.652 1.00 75.62 286 LEU A CA 1
ATOM 2212 C C . LEU A 1 286 ? -3.594 -10.803 -17.699 1.00 75.62 286 LEU A C 1
ATOM 2214 O O . LEU A 1 286 ? -3.579 -11.237 -18.840 1.00 75.62 286 LEU A O 1
ATOM 2218 N N . GLN A 1 287 ? -2.839 -9.759 -17.317 1.00 65.94 287 GLN A N 1
ATOM 2219 C CA . GLN A 1 287 ? -1.912 -8.988 -18.168 1.00 65.94 287 GLN A CA 1
ATOM 2220 C C . GLN A 1 287 ? -2.544 -8.316 -19.404 1.00 65.94 287 GLN A C 1
ATOM 2222 O O . GLN A 1 287 ? -1.854 -7.625 -20.153 1.00 65.94 287 GLN A O 1
ATOM 2227 N N . GLU A 1 288 ? -3.860 -8.437 -19.560 1.00 61.97 288 GLU A N 1
ATOM 2228 C CA . GLU A 1 288 ? -4.684 -7.798 -20.577 1.00 61.97 288 GLU A CA 1
ATOM 2229 C C . GLU A 1 288 ? -5.952 -7.296 -19.882 1.00 61.97 288 GLU A C 1
ATOM 2231 O O . GLU A 1 288 ? -6.923 -8.026 -19.707 1.00 61.97 288 GLU A O 1
ATOM 2236 N N . SER A 1 289 ? -5.932 -6.048 -19.402 1.00 58.12 289 SER A N 1
ATOM 2237 C CA . SER A 1 289 ? -7.037 -5.545 -18.570 1.00 58.12 289 SER A CA 1
ATOM 2238 C C . SER A 1 289 ? -8.340 -5.284 -19.337 1.00 58.12 289 SER A C 1
ATOM 2240 O O . SER A 1 289 ? -9.377 -5.075 -18.712 1.00 58.12 289 SER A O 1
ATOM 2242 N N . CYS A 1 290 ? -8.278 -5.297 -20.671 1.00 63.22 290 CYS A N 1
ATOM 2243 C CA . CYS A 1 290 ? -9.367 -4.926 -21.574 1.00 63.22 290 CYS A CA 1
ATOM 2244 C C . CYS A 1 290 ? -9.791 -6.042 -22.550 1.00 63.22 290 CYS A C 1
ATOM 2246 O O . CYS A 1 290 ? -10.415 -5.727 -23.564 1.00 63.22 290 CYS A O 1
ATOM 2248 N N . GLN A 1 291 ? -9.426 -7.305 -22.299 1.00 53.25 291 GLN A N 1
ATOM 2249 C CA . GLN A 1 291 ? -9.906 -8.449 -23.091 1.00 53.25 291 GLN A CA 1
ATOM 2250 C C . GLN A 1 291 ? -11.059 -9.182 -22.406 1.00 53.25 291 GLN A C 1
ATOM 2252 O O . GLN A 1 291 ? -11.023 -9.323 -21.161 1.00 53.25 291 GLN A O 1
#

Foldseek 3Di:
DDDDDDDDDDDDDDDDDDDDDDDDDDDPDPPPPDPDDPLQDDPAALVNLLVLLVVLLVLLVVLLVVLVVCCVVPVDLLVSLVSLLVSLVVSLVPCPPNCPAQLNVLSVLLNQLSVQLCQNPPPDDSQSSVLSNQLSSLSSCCSNPLRSPQQSNVAVSVLSVDDPVCNVVNLVSNLVSLLVSLLVLLVSLPVRFWDWDDDDPDTAIDTSRDLSSSLSSLLSSLQVSLVSLCSRPLVVQCVLLSVLSVVLNVVSVCVVVPDCPQPVDSRSNSVVSSVSSVVSSVLSVVSRNPD

Radius of gyration: 22.55 Å; chains: 1; bounding box: 61×62×70 Å

Secondary structure (DSSP, 8-state):
---------------------------------SS--S-S--S--HHHHHHHHHHHHHHHHHHHHHHHHHHHHH--HHHHHHHHHHHHHHHHHT-TT-TTSHHHHHHHHHHHHHHHTTTT-TT--HHHHHHHHHHHHHHHHIIIIIIIIIIIIIIIHHHHT--TTTHHHHHHHHHHHHHHHHHHHHHHHHHHHEEEEEETTEEEEEESS-HHHHHHHHHHHHHHHHHHHHTSTTGGGGHHHHHHHHHHHHHHHHHHTT--SS-SSHHHHHHHHHHHHHHHHHHHHTS-TT-